Protein AF-D0P2Y9-F1 (afdb_monomer)

Mean predicted aligned error: 11.76 Å

Sequence (228 aa):
MAASDPPAASEPTSEEVWQLKRDSYASLRAFESHRSAQIDKFQTRDRAYWRQFQEEIRHGGDENTRLLKFLTLRLQADLAYAEALRHTRAALDAPSQGADANAATGSDQLNVQSSVSKALHAVGEVQTQLAEKLVQLTTVVKREVTTKPLEEMAATYKERVASMLVEGDKLDDMLFQSQKNVLSAFEKYEELFKQMESEKESADTRRQDLWLAEMNYCINVQKLQQSV

pLDDT: mean 84.94, std 15.94, range [36.56, 97.94]

Organism: Phytophthora infestans (strain T30-4) (NCBI:txid403677)

Foldseek 3Di:
DDDDDDDDPDDDDPVRVVVVVVVVLVVVVVVVVVVVVVCVVVLVVVVVVLVVVLVVLVVVLVVLVVVLVVLVVVLVVLLVVLVVLVVVLVVVPPPPPDPDPDDPDDDPDPVPCPPVNVVVVVVNVVSNVSSVVSVVVSVCCCVVPRPPPSVVVSVVSVVVSVVCSVVVVVLSVQLVVLVVQLVVLSVQLVVLSVVCVVDPDDDVVSVVSNVVSVVSNVVSVVSNVVSD

Radius of gyration: 43.12 Å; Cα contacts (8 Å, |Δi|>4): 88; chains: 1; bounding box: 83×51×130 Å

Solvent-accessible surface area (backbone atoms only — not comparable to full-atom values): 12708 Å² total; per-residue (Å²): 137,82,83,79,77,78,80,78,80,76,81,77,50,76,64,57,54,49,48,53,50,50,56,51,47,54,53,49,50,55,48,49,59,52,49,51,68,46,45,59,56,50,52,54,49,52,53,50,50,50,54,51,50,56,51,55,58,48,50,53,51,52,50,46,51,49,51,52,53,50,51,53,54,51,44,50,49,45,46,53,49,24,48,50,43,50,51,54,44,54,62,72,69,48,76,75,94,77,72,73,97,78,79,84,86,89,73,86,77,77,79,58,75,46,73,64,55,53,50,53,50,51,52,44,52,53,41,51,52,49,24,52,50,40,49,51,49,43,53,47,44,42,51,72,46,42,60,51,55,43,48,49,48,45,51,53,47,51,53,51,50,53,54,50,50,54,53,49,53,51,50,53,52,50,52,52,51,34,55,51,47,28,52,54,29,43,52,54,28,52,50,48,49,52,52,55,69,72,45,92,72,86,56,72,66,57,57,51,50,40,52,52,29,47,52,49,23,53,51,31,47,52,50,39,64,73,72,107

InterPro domains:
  IPR027267 AH/BAR domain superfamily [G3DSA:1.20.1270.60] (48-228)
  IPR027267 AH/BAR domain superfamily [SSF103657] (55-225)

Nearest PDB structures (foldseek):
  8j07-assembly1_8A  TM=3.884E-01  e=9.073E+00  Homo sapiens
  5xg2-assembly1_A  TM=2.022E-01  e=6.958E+00  Pyrococcus yayanosii CH1

Secondary structure (DSSP, 8-state):
-PPPPPPPPPPPPHHHHHHHHHHHHHHHHHHHHHHHHHHHHHHHHHHHHHHHHHHHHHHHHHHHHHHHHHHHHHHHHHHHHHHHHHHHHHHHHS--TTS-S---S--S---S--HHHHHHHHHHHHHHHHHHHHHHHHHHHIIIIIIIIIIHHHHHHHHHHHHHHHHHHHHHHHHHHHHHHHHHHHHHHHHHHHHHHHSSS--HHHHHHHHHHHHHHHHHHHHHHH--

Structure (mmCIF, N/CA/C/O backbone):
data_AF-D0P2Y9-F1
#
_entry.id   AF-D0P2Y9-F1
#
loop_
_atom_site.group_PDB
_atom_site.id
_atom_site.type_symbol
_atom_site.label_atom_id
_atom_site.label_alt_id
_atom_site.label_comp_id
_atom_site.label_asym_id
_atom_site.label_entity_id
_atom_site.label_seq_id
_atom_site.pdbx_PDB_ins_code
_atom_site.Cartn_x
_atom_site.Cartn_y
_atom_site.Cartn_z
_atom_site.occupancy
_atom_site.B_iso_or_equiv
_atom_site.auth_seq_id
_atom_site.auth_comp_id
_atom_site.auth_asym_id
_atom_site.auth_atom_id
_atom_site.pdbx_PDB_model_num
ATOM 1 N N . MET A 1 1 ? -29.903 38.398 62.691 1.00 41.44 1 MET A N 1
ATOM 2 C CA . MET A 1 1 ? -30.304 37.599 61.516 1.00 41.44 1 MET A CA 1
ATOM 3 C C . MET A 1 1 ? -29.353 36.420 61.444 1.00 41.44 1 MET A C 1
ATOM 5 O O . MET A 1 1 ? -28.195 36.630 61.117 1.00 41.44 1 MET A O 1
ATOM 9 N N . ALA A 1 2 ? -29.789 35.234 61.870 1.00 40.97 2 ALA A N 1
ATOM 10 C CA . ALA A 1 2 ? -29.015 34.007 61.699 1.00 40.97 2 ALA A CA 1
ATOM 11 C C . ALA A 1 2 ? -29.437 33.385 60.365 1.00 40.97 2 ALA A C 1
ATOM 13 O O . ALA A 1 2 ? -30.632 33.213 60.128 1.00 40.97 2 ALA A O 1
ATOM 14 N N . ALA A 1 3 ? -28.470 33.150 59.481 1.00 49.00 3 ALA A N 1
ATOM 15 C CA . ALA A 1 3 ? -28.690 32.458 58.222 1.00 49.00 3 ALA A CA 1
ATOM 16 C C . ALA A 1 3 ? -29.036 30.995 58.529 1.00 49.00 3 ALA A C 1
ATOM 18 O O . ALA A 1 3 ? -28.287 30.324 59.234 1.00 49.00 3 ALA A O 1
ATOM 19 N N . SER A 1 4 ? -30.191 30.533 58.052 1.00 48.78 4 SER A N 1
ATOM 20 C CA . SER A 1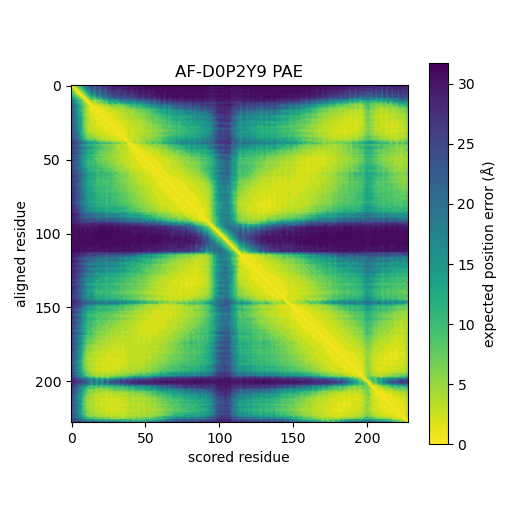 4 ? -30.548 29.118 58.078 1.00 48.78 4 SER A CA 1
ATOM 21 C C . SER A 1 4 ? -29.606 28.355 57.155 1.00 48.78 4 SER A C 1
ATOM 23 O O . SER A 1 4 ? -29.564 28.640 55.957 1.00 48.78 4 SER A O 1
ATOM 25 N N . ASP A 1 5 ? -28.872 27.397 57.715 1.00 54.22 5 ASP A N 1
ATOM 26 C CA . ASP A 1 5 ? -28.142 26.407 56.932 1.00 54.22 5 ASP A CA 1
ATOM 27 C C . ASP A 1 5 ? -29.115 25.641 56.018 1.00 54.22 5 ASP A C 1
ATOM 29 O O . ASP A 1 5 ? -30.237 25.321 56.438 1.00 54.22 5 ASP A O 1
ATOM 33 N N . PRO A 1 6 ? -28.727 25.353 54.763 1.00 54.88 6 PRO A N 1
ATOM 34 C CA . PRO A 1 6 ? -29.544 24.544 53.873 1.00 54.88 6 PRO A CA 1
ATOM 35 C C . PRO A 1 6 ? -29.678 23.123 54.446 1.00 54.88 6 PRO A C 1
ATOM 37 O O . PRO A 1 6 ? -28.715 22.598 55.012 1.00 54.88 6 PRO A O 1
ATOM 40 N N . PRO A 1 7 ? -30.850 22.476 54.313 1.00 56.62 7 PRO A N 1
ATOM 41 C CA . PRO A 1 7 ? -31.041 21.127 54.824 1.00 56.62 7 PRO A CA 1
ATOM 42 C C . PRO A 1 7 ? -30.062 20.178 54.128 1.00 56.62 7 PRO A C 1
ATOM 44 O O . PRO A 1 7 ? -29.985 20.144 52.899 1.00 56.62 7 PRO A O 1
ATOM 47 N N . ALA A 1 8 ? -29.308 19.418 54.927 1.00 59.06 8 ALA A N 1
ATOM 48 C CA . ALA A 1 8 ? -28.465 18.338 54.437 1.00 59.06 8 ALA A CA 1
ATOM 49 C C . ALA A 1 8 ? -29.336 17.374 53.619 1.00 59.06 8 ALA A C 1
ATOM 51 O O . ALA A 1 8 ? -30.344 16.870 54.121 1.00 59.06 8 ALA A O 1
ATOM 52 N N . ALA A 1 9 ? -28.979 17.166 52.351 1.00 61.75 9 ALA A N 1
ATOM 53 C CA . ALA A 1 9 ? -29.670 16.220 51.488 1.00 61.75 9 ALA A CA 1
ATOM 54 C C . ALA A 1 9 ? -29.677 14.840 52.164 1.00 61.75 9 ALA A C 1
ATOM 56 O O . ALA A 1 9 ? -28.629 14.346 52.577 1.00 61.75 9 ALA A O 1
ATOM 57 N N . SER A 1 10 ? -30.863 14.255 52.329 1.00 72.44 10 SER A N 1
ATOM 58 C CA . SER A 1 10 ? -31.029 12.933 52.931 1.00 72.44 10 SER A CA 1
ATOM 59 C C . SER A 1 10 ? -30.317 11.877 52.083 1.00 72.44 10 SER A C 1
ATOM 61 O O . SER A 1 10 ? -30.397 11.923 50.855 1.00 72.44 10 SER A O 1
ATOM 63 N N . GLU A 1 11 ? -29.611 10.942 52.725 1.00 74.75 11 GLU A N 1
ATOM 64 C CA . GLU A 1 11 ? -28.982 9.823 52.019 1.00 74.75 11 GLU A CA 1
ATOM 65 C C . GLU A 1 11 ? -30.061 8.981 51.314 1.00 74.75 11 GLU A C 1
ATOM 67 O O . GLU A 1 11 ? -31.078 8.658 51.937 1.00 74.75 11 GLU A O 1
ATOM 72 N N . PRO A 1 12 ? -29.875 8.642 50.027 1.00 76.81 12 PRO A N 1
ATOM 73 C CA . PRO A 1 12 ? -30.851 7.865 49.279 1.00 76.81 12 PRO A CA 1
ATOM 74 C C . PRO A 1 12 ? -30.978 6.460 49.870 1.00 76.81 12 PRO A C 1
ATOM 76 O O . PRO A 1 12 ? -29.993 5.819 50.247 1.00 76.81 12 PRO A O 1
ATOM 79 N N . THR A 1 13 ? -32.206 5.960 49.924 1.00 84.62 13 THR A N 1
ATOM 80 C CA . THR A 1 13 ? -32.492 4.605 50.399 1.00 84.62 13 THR A CA 1
ATOM 81 C C . THR A 1 13 ? -31.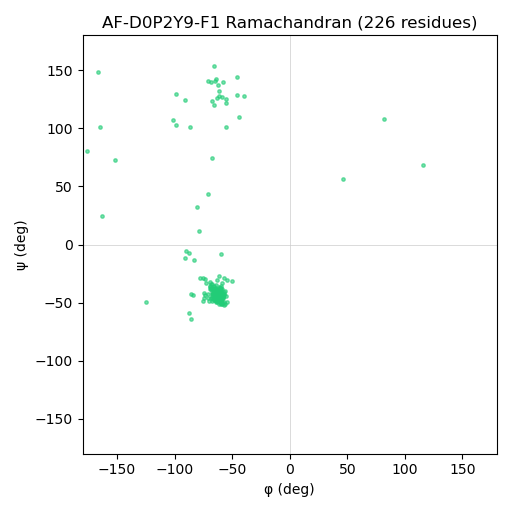900 3.556 49.448 1.00 84.62 13 THR A C 1
ATOM 83 O O . THR A 1 13 ? -31.744 3.782 48.246 1.00 84.62 13 THR A O 1
ATOM 86 N N . SER A 1 14 ? -31.596 2.355 49.960 1.00 80.62 14 SER A N 1
ATOM 87 C CA . SER A 1 14 ? -31.074 1.252 49.132 1.00 80.62 14 SER A CA 1
ATOM 88 C C . SER A 1 14 ? -32.002 0.894 47.962 1.00 80.62 14 SER A C 1
ATOM 90 O O . SER A 1 14 ? -31.529 0.406 46.936 1.00 80.62 14 SER A O 1
ATOM 92 N N . GLU A 1 15 ? -33.309 1.107 48.116 1.00 82.69 15 GLU A N 1
ATOM 93 C CA . GLU A 1 15 ? -34.312 0.844 47.084 1.00 82.69 15 GLU A CA 1
ATOM 94 C C . GLU A 1 15 ? -34.275 1.904 45.973 1.00 82.69 15 GLU A C 1
ATOM 96 O O . GLU A 1 15 ? -34.281 1.547 44.794 1.00 82.69 15 GLU A O 1
ATOM 101 N N . GLU A 1 16 ? -34.122 3.185 46.326 1.00 86.75 16 GLU A N 1
ATOM 102 C CA . GLU A 1 16 ? -33.931 4.286 45.369 1.00 86.75 16 GLU A CA 1
ATOM 103 C C . GLU A 1 16 ? -32.631 4.125 44.569 1.00 86.75 16 GLU A C 1
ATOM 105 O O . GLU A 1 16 ? -32.635 4.266 43.344 1.00 86.75 16 GLU A O 1
ATOM 110 N N . VAL A 1 17 ? -31.525 3.753 45.227 1.00 84.75 17 VAL A N 1
ATOM 111 C CA . VAL A 1 17 ? -30.246 3.467 44.549 1.00 84.75 17 VAL A CA 1
ATOM 112 C C . VAL A 1 17 ? -30.390 2.289 43.584 1.00 84.75 17 VAL A C 1
ATOM 114 O O . VAL A 1 17 ? -29.874 2.328 42.464 1.00 84.75 17 VAL A O 1
ATOM 117 N N . TRP A 1 18 ? -31.116 1.241 43.984 1.00 84.94 18 TRP A N 1
ATOM 118 C CA . TRP A 1 18 ? -31.352 0.083 43.124 1.00 84.94 18 TRP A CA 1
ATOM 119 C C . TRP A 1 18 ? -32.274 0.402 41.940 1.00 84.94 18 TRP A C 1
ATOM 121 O O . TRP A 1 18 ? -32.054 -0.103 40.839 1.00 84.94 18 TRP A O 1
ATOM 131 N N . GLN A 1 19 ? -33.277 1.263 42.133 1.00 87.81 19 GLN A N 1
ATOM 132 C CA . GLN A 1 19 ? -34.137 1.750 41.053 1.00 87.81 19 GLN A CA 1
ATOM 133 C C . GLN A 1 19 ? -33.339 2.573 40.033 1.00 87.81 19 GLN A C 1
ATOM 135 O O . GLN A 1 19 ? -33.386 2.269 38.843 1.00 87.81 19 GLN A O 1
ATOM 140 N N . LEU A 1 20 ? -32.520 3.526 40.493 1.00 89.38 20 LEU A N 1
ATOM 141 C CA . LEU A 1 20 ? -31.611 4.292 39.630 1.00 89.38 20 LEU A CA 1
ATOM 142 C C . LEU A 1 20 ? -30.675 3.376 38.836 1.00 89.38 20 LEU A C 1
ATOM 144 O O . LEU A 1 20 ? -30.421 3.604 37.651 1.00 89.38 20 LEU A O 1
ATOM 148 N N . LYS A 1 21 ? -30.173 2.315 39.476 1.00 88.69 21 LYS A N 1
ATOM 149 C CA . LYS A 1 21 ? -29.287 1.356 38.818 1.00 88.69 21 LYS A CA 1
ATOM 150 C C . LYS A 1 21 ? -30.013 0.536 37.745 1.00 88.69 21 LYS A C 1
ATOM 152 O O . LYS A 1 21 ? -29.437 0.313 36.682 1.00 88.69 21 LYS A O 1
ATOM 157 N N . ARG A 1 22 ? -31.278 0.162 37.972 1.00 90.06 22 ARG A N 1
ATOM 158 C CA . ARG A 1 22 ? -32.148 -0.472 36.963 1.00 90.06 22 ARG A CA 1
ATOM 159 C C . ARG A 1 22 ? -32.429 0.448 35.776 1.00 90.06 22 ARG A C 1
ATOM 161 O O . ARG A 1 22 ? -32.286 0.009 34.635 1.00 90.06 22 ARG A O 1
ATOM 168 N N . ASP A 1 23 ? -32.731 1.718 36.025 1.00 93.31 23 ASP A N 1
ATOM 169 C CA . ASP A 1 23 ? -33.008 2.696 34.964 1.00 93.31 23 ASP A CA 1
ATOM 170 C C . ASP A 1 23 ? -31.752 2.993 34.120 1.00 93.31 23 ASP A C 1
ATOM 172 O O . ASP A 1 23 ? -31.797 3.011 32.882 1.00 93.31 23 ASP A O 1
ATOM 176 N N . SER A 1 24 ? -30.600 3.152 34.785 1.00 91.31 24 SER A N 1
ATOM 177 C CA . SER A 1 24 ? -29.291 3.308 34.137 1.00 91.31 24 SER A CA 1
ATOM 178 C C . SER A 1 24 ? -28.940 2.088 33.283 1.00 91.31 24 SER A C 1
ATOM 180 O O . SER A 1 24 ? -28.583 2.217 32.112 1.00 91.31 24 SER A O 1
ATOM 182 N N . TYR A 1 25 ? -29.122 0.883 33.827 1.00 93.00 25 TYR A N 1
ATOM 183 C CA . TYR A 1 25 ? -28.875 -0.359 33.104 1.00 93.00 25 TYR A CA 1
ATOM 184 C C . TYR A 1 25 ? -29.807 -0.545 31.899 1.00 93.00 25 TYR A C 1
ATOM 186 O O . TYR A 1 25 ? -29.343 -0.944 30.830 1.00 93.00 25 TYR A O 1
ATOM 194 N N . ALA A 1 26 ? -31.096 -0.215 32.019 1.00 94.38 26 ALA A N 1
ATOM 195 C CA . ALA A 1 26 ? -32.030 -0.269 30.896 1.00 94.38 26 ALA A CA 1
ATOM 196 C C . ALA A 1 26 ? -31.594 0.663 29.753 1.00 94.38 26 ALA A C 1
ATOM 198 O O . ALA A 1 26 ? -31.589 0.256 28.587 1.00 94.38 26 ALA A O 1
ATOM 199 N N . SER A 1 27 ? -31.159 1.877 30.101 1.00 94.81 27 SER A N 1
ATOM 200 C CA . SER A 1 27 ? -30.607 2.847 29.150 1.00 94.81 27 SER A CA 1
ATOM 201 C C . SER A 1 27 ? -29.323 2.329 28.497 1.00 94.81 27 SER A C 1
ATOM 203 O O . SER A 1 27 ? -29.177 2.388 27.274 1.00 94.81 27 SER A O 1
ATOM 205 N N . LEU A 1 28 ? -28.418 1.750 29.292 1.00 94.38 28 LEU A N 1
ATOM 206 C CA . LEU A 1 28 ? -27.161 1.182 28.809 1.00 94.38 28 LEU A CA 1
ATOM 207 C C . LEU A 1 28 ? -27.386 -0.006 27.867 1.00 94.38 28 LEU A C 1
ATOM 209 O O . LEU A 1 28 ? -26.730 -0.102 26.836 1.00 94.38 28 LEU A O 1
ATOM 213 N N . ARG A 1 29 ? -28.348 -0.883 28.171 1.00 95.31 29 ARG A N 1
ATOM 214 C CA . ARG A 1 29 ? -28.707 -2.015 27.307 1.00 95.31 29 ARG A CA 1
ATOM 215 C C . ARG A 1 29 ? -29.250 -1.553 25.959 1.00 95.31 29 ARG A C 1
ATOM 217 O O . ARG A 1 29 ? -28.865 -2.099 24.927 1.00 95.31 29 ARG A O 1
ATOM 224 N N . ALA A 1 30 ? -30.124 -0.546 25.955 1.00 95.06 30 ALA A N 1
ATOM 225 C CA . ALA A 1 30 ? -30.634 0.032 24.714 1.00 95.06 30 ALA A CA 1
ATOM 226 C C . ALA A 1 30 ? -29.500 0.647 23.877 1.00 95.06 30 ALA A C 1
ATOM 228 O O . ALA A 1 30 ? -29.438 0.431 22.664 1.00 95.06 30 ALA A O 1
ATOM 229 N N . PHE A 1 31 ? -28.573 1.353 24.531 1.00 93.69 31 PHE A N 1
ATOM 230 C CA . PHE A 1 31 ? -27.384 1.904 23.888 1.00 93.69 31 PHE A CA 1
ATOM 231 C C . PHE A 1 31 ? -26.491 0.810 23.286 1.00 93.69 31 PHE A C 1
ATOM 233 O O . PHE A 1 31 ? -26.174 0.874 22.101 1.00 93.69 31 PHE A O 1
ATOM 240 N N . GLU A 1 32 ? -26.128 -0.217 24.055 1.00 94.00 32 GLU A N 1
ATOM 241 C CA . GLU A 1 32 ? -25.243 -1.292 23.591 1.00 94.00 32 GLU A CA 1
ATOM 242 C C . GLU A 1 32 ? -25.873 -2.134 22.480 1.00 94.00 32 GLU A C 1
ATOM 244 O O . GLU A 1 32 ? -25.195 -2.473 21.511 1.00 94.00 32 GLU A O 1
ATOM 249 N N . SER A 1 33 ? -27.184 -2.387 22.542 1.00 92.12 33 SER A N 1
ATOM 250 C CA . SER A 1 33 ? -27.915 -3.039 21.449 1.00 92.12 33 SER A CA 1
ATOM 251 C C . SER A 1 33 ? -27.877 -2.223 20.155 1.00 92.12 33 SER A C 1
ATOM 253 O O . SER A 1 33 ? -27.823 -2.799 19.068 1.00 92.12 33 SER A O 1
ATOM 255 N N . HIS A 1 34 ? -27.927 -0.893 20.249 1.00 91.19 34 HIS A N 1
ATOM 256 C CA . HIS A 1 34 ? -27.806 -0.024 19.083 1.00 91.19 34 HIS A CA 1
ATOM 257 C C . HIS A 1 34 ? -26.362 0.035 18.569 1.00 91.19 34 HIS A C 1
ATOM 259 O O . HIS A 1 34 ? -26.128 -0.052 17.361 1.00 91.19 34 HIS A O 1
ATOM 265 N N . ARG A 1 35 ? -25.395 0.154 19.486 1.00 90.12 35 ARG A N 1
ATOM 266 C CA . ARG A 1 35 ? -23.963 0.243 19.188 1.00 90.12 35 ARG A CA 1
ATOM 267 C C . ARG A 1 35 ? -23.464 -1.021 18.489 1.00 90.12 35 ARG A C 1
ATOM 269 O O . ARG A 1 35 ? -22.833 -0.907 17.443 1.00 90.12 35 ARG A O 1
ATOM 276 N N . SER A 1 36 ? -23.781 -2.207 19.011 1.00 89.62 36 SER A N 1
ATOM 277 C CA . SER A 1 36 ? -23.371 -3.494 18.427 1.00 89.62 36 SER A CA 1
ATOM 278 C C . SER A 1 36 ? -23.910 -3.683 17.006 1.00 89.62 36 SER A C 1
ATOM 280 O O . SER A 1 36 ? -23.148 -3.972 16.085 1.00 89.62 36 SER A O 1
ATOM 282 N N . ALA A 1 37 ? -25.196 -3.384 16.790 1.00 88.44 37 ALA A N 1
ATOM 283 C CA . ALA A 1 37 ? -25.840 -3.496 15.481 1.00 88.44 37 ALA A CA 1
ATOM 284 C C . ALA A 1 37 ? -25.219 -2.586 14.402 1.00 88.44 37 ALA A C 1
ATOM 286 O O . ALA A 1 37 ? -25.317 -2.881 13.205 1.00 88.44 37 ALA A O 1
ATOM 287 N N . GLN A 1 38 ? -24.616 -1.462 14.803 1.00 84.94 38 GLN A N 1
ATOM 288 C CA . GLN A 1 38 ? -23.881 -0.576 13.899 1.00 84.94 38 GLN A CA 1
ATOM 289 C C . GLN A 1 38 ? -22.427 -1.004 13.719 1.00 84.94 38 GLN A C 1
ATOM 291 O O . GLN A 1 38 ? -21.929 -0.991 12.592 1.00 84.94 38 GLN A O 1
ATOM 296 N N . ILE A 1 39 ? -21.765 -1.396 14.807 1.00 83.44 39 ILE A N 1
ATOM 297 C CA . ILE A 1 39 ? -20.369 -1.833 14.816 1.00 83.44 39 ILE A CA 1
ATOM 298 C C . ILE A 1 39 ? -20.135 -2.951 13.817 1.00 83.44 39 ILE A C 1
ATOM 300 O O . ILE A 1 39 ? -19.255 -2.812 12.973 1.00 83.44 39 ILE A O 1
ATOM 304 N N . ASP A 1 40 ? -20.962 -3.994 13.835 1.00 77.00 40 ASP A N 1
ATOM 305 C CA . ASP A 1 40 ? -20.754 -5.146 12.958 1.00 77.00 40 ASP A CA 1
ATOM 306 C C . ASP A 1 40 ? -20.787 -4.738 11.479 1.00 77.00 40 ASP A C 1
ATOM 308 O O . ASP A 1 40 ? -19.990 -5.213 10.666 1.00 77.00 40 ASP A O 1
ATOM 312 N N . LYS A 1 41 ? -21.670 -3.796 11.125 1.00 85.25 41 LYS A N 1
ATOM 313 C CA . LYS A 1 41 ? -21.799 -3.284 9.755 1.00 85.25 41 LYS A CA 1
ATOM 314 C C . LYS A 1 41 ? -20.601 -2.431 9.355 1.00 85.25 41 LYS A C 1
ATOM 316 O O . LYS A 1 41 ? -20.057 -2.631 8.267 1.00 85.25 41 LYS A O 1
ATOM 321 N N . PHE A 1 42 ? -20.201 -1.485 10.204 1.00 84.62 42 PHE A N 1
ATOM 322 C CA . PHE A 1 42 ? -19.089 -0.586 9.902 1.00 84.62 42 PHE A CA 1
ATOM 323 C C . PHE A 1 42 ? -17.748 -1.318 9.932 1.00 84.62 42 PHE A C 1
ATOM 325 O O . PHE A 1 42 ? -17.024 -1.231 8.952 1.00 84.62 42 PHE A O 1
ATOM 332 N N . GLN A 1 43 ? -17.473 -2.151 10.938 1.00 84.31 43 GLN A N 1
ATOM 333 C CA . GLN A 1 43 ? -16.255 -2.965 10.992 1.00 84.31 43 GLN A CA 1
ATOM 334 C C . GLN A 1 43 ? -16.122 -3.910 9.802 1.00 84.31 43 GLN A C 1
ATOM 336 O O . GLN A 1 43 ? -15.041 -4.027 9.229 1.00 84.31 43 GLN A O 1
ATOM 341 N N . THR A 1 44 ? -17.205 -4.587 9.404 1.00 86.44 44 THR A N 1
ATOM 342 C CA . THR A 1 44 ? -17.165 -5.478 8.234 1.00 86.44 44 THR A CA 1
ATOM 343 C C . THR A 1 44 ? -16.796 -4.699 6.976 1.00 86.44 44 THR A C 1
ATOM 345 O O . THR A 1 44 ? -15.977 -5.155 6.175 1.00 86.44 44 THR A O 1
ATOM 348 N N . ARG A 1 45 ? -17.385 -3.511 6.815 1.00 89.31 45 ARG A N 1
ATOM 349 C CA . ARG A 1 45 ? -17.129 -2.639 5.674 1.00 89.31 45 ARG A CA 1
ATOM 350 C C . ARG A 1 45 ? -15.710 -2.069 5.702 1.00 89.31 45 ARG A C 1
ATOM 352 O O . ARG A 1 45 ? -15.028 -2.128 4.687 1.00 89.31 45 ARG A O 1
ATOM 359 N N . ASP A 1 46 ? -15.251 -1.580 6.846 1.00 88.94 46 ASP A N 1
ATOM 360 C CA . ASP A 1 46 ? -13.925 -0.982 7.013 1.00 88.94 46 ASP A CA 1
ATOM 361 C C . ASP A 1 46 ? -12.825 -2.027 6.787 1.00 88.94 46 ASP A C 1
ATOM 363 O O . ASP A 1 46 ? -11.870 -1.769 6.059 1.00 88.94 46 ASP A O 1
ATOM 367 N N . ARG A 1 47 ? -13.023 -3.262 7.263 1.00 89.81 47 ARG A N 1
ATOM 368 C CA . ARG A 1 47 ? -12.145 -4.401 6.949 1.00 89.81 47 ARG A CA 1
ATOM 369 C C . ARG A 1 47 ? -12.140 -4.767 5.474 1.00 89.81 47 ARG A C 1
ATOM 371 O O . ARG A 1 47 ? -11.101 -5.146 4.937 1.00 89.81 47 ARG A O 1
ATOM 378 N N . ALA A 1 48 ? -13.291 -4.702 4.807 1.00 92.62 48 ALA A N 1
ATOM 379 C CA . ALA A 1 48 ? -13.358 -4.932 3.368 1.00 92.62 48 ALA A CA 1
ATOM 380 C C . ALA A 1 48 ? -12.589 -3.846 2.599 1.00 92.62 48 ALA A C 1
ATOM 382 O O . ALA A 1 48 ? -11.799 -4.183 1.717 1.00 92.62 48 ALA A O 1
ATOM 383 N N . TYR A 1 49 ? -12.750 -2.576 2.985 1.00 93.56 49 TYR A N 1
ATOM 384 C CA . TYR A 1 49 ? -11.977 -1.471 2.421 1.00 93.56 49 TYR A CA 1
ATOM 385 C C . TYR A 1 49 ? -10.483 -1.625 2.672 1.00 93.56 49 TYR A C 1
ATOM 387 O O . TYR A 1 49 ? -9.703 -1.447 1.740 1.00 93.56 49 TYR A O 1
ATOM 395 N N . TRP A 1 50 ? -10.083 -2.002 3.889 1.00 94.00 50 TRP A N 1
ATOM 396 C CA . TRP A 1 50 ? -8.682 -2.248 4.206 1.00 94.00 50 TRP A CA 1
ATOM 397 C C . TRP A 1 50 ? -8.101 -3.311 3.276 1.00 94.00 50 TRP A C 1
ATOM 399 O O . TRP A 1 50 ? -7.131 -3.032 2.582 1.00 94.00 50 TRP A O 1
ATOM 409 N N . ARG A 1 51 ? -8.744 -4.478 3.138 1.00 93.81 51 ARG A N 1
ATOM 410 C CA . ARG A 1 51 ? -8.279 -5.536 2.218 1.00 93.81 51 ARG A CA 1
ATOM 411 C C . ARG A 1 51 ? -8.164 -5.063 0.770 1.00 93.81 51 ARG A C 1
ATOM 413 O O . ARG A 1 51 ? -7.165 -5.364 0.123 1.00 93.81 51 ARG A O 1
ATOM 420 N N . GLN A 1 52 ? -9.153 -4.317 0.276 1.00 95.94 52 GLN A N 1
ATOM 421 C CA . GLN A 1 52 ? -9.111 -3.758 -1.077 1.00 95.94 52 GLN A CA 1
ATOM 422 C C . GLN A 1 52 ? -7.921 -2.804 -1.244 1.00 95.94 52 GLN A C 1
ATOM 424 O O . GLN A 1 52 ? -7.179 -2.903 -2.218 1.00 95.94 52 GLN A O 1
ATOM 429 N N . PHE A 1 53 ? -7.697 -1.926 -0.269 1.00 95.06 53 PHE A N 1
ATOM 430 C CA . PHE A 1 53 ? -6.552 -1.024 -0.255 1.00 95.06 53 PHE A CA 1
ATOM 431 C C . PHE A 1 53 ? -5.218 -1.786 -0.222 1.00 95.06 53 PHE A C 1
ATOM 433 O O . PHE A 1 53 ? -4.285 -1.432 -0.945 1.00 95.06 53 PHE A O 1
ATOM 440 N N . GLN A 1 54 ? -5.124 -2.868 0.561 1.00 95.38 54 GLN A N 1
ATOM 441 C CA . GLN A 1 54 ? -3.934 -3.720 0.590 1.00 95.38 54 GLN A CA 1
ATOM 442 C C . GLN A 1 54 ? -3.649 -4.365 -0.773 1.00 95.38 54 GLN A C 1
ATOM 444 O O . GLN A 1 54 ? -2.488 -4.495 -1.162 1.00 95.38 54 GLN A O 1
ATOM 449 N N . GLU A 1 55 ? -4.686 -4.803 -1.486 1.00 95.31 55 GLU A N 1
ATOM 450 C CA . GLU A 1 55 ? -4.555 -5.383 -2.823 1.00 95.31 55 GLU A CA 1
ATOM 451 C C . GLU A 1 55 ? -4.105 -4.332 -3.841 1.00 95.31 55 GLU A C 1
ATOM 453 O O . GLU A 1 55 ? -3.119 -4.545 -4.548 1.00 95.31 55 GLU A O 1
ATOM 458 N N . GLU A 1 56 ? -4.750 -3.165 -3.852 1.00 96.38 56 GLU A N 1
ATOM 459 C CA . GLU A 1 56 ? -4.429 -2.068 -4.767 1.00 96.38 56 GLU A CA 1
ATOM 460 C C . GLU A 1 56 ? -2.993 -1.563 -4.574 1.00 96.38 56 GLU A C 1
ATOM 462 O O . GLU A 1 56 ? -2.250 -1.374 -5.543 1.00 96.38 56 GLU A O 1
ATOM 467 N N . ILE A 1 57 ? -2.549 -1.411 -3.324 1.00 95.31 57 ILE A N 1
ATOM 468 C CA . ILE A 1 57 ? -1.197 -0.921 -3.059 1.00 95.31 57 ILE A CA 1
ATOM 469 C C . ILE A 1 57 ? -0.116 -1.979 -3.313 1.00 95.31 57 ILE A C 1
ATOM 471 O O . ILE A 1 57 ? 1.003 -1.649 -3.708 1.00 95.31 57 ILE A O 1
ATOM 475 N N . ARG A 1 58 ? -0.426 -3.272 -3.153 1.00 94.12 58 ARG A N 1
ATOM 476 C CA . ARG A 1 58 ? 0.482 -4.342 -3.598 1.00 94.12 58 ARG A CA 1
ATOM 477 C C . ARG A 1 58 ? 0.580 -4.364 -5.120 1.00 94.12 58 ARG A C 1
ATOM 479 O O . ARG A 1 58 ? 1.691 -4.425 -5.647 1.00 94.12 58 ARG A O 1
ATOM 486 N N . HIS A 1 59 ? -0.549 -4.205 -5.809 1.00 95.12 59 HIS A N 1
ATOM 487 C CA . HIS A 1 59 ? -0.593 -4.139 -7.265 1.00 95.12 59 HIS A CA 1
ATOM 488 C C . HIS A 1 59 ? 0.252 -2.981 -7.823 1.00 95.12 59 HIS A C 1
ATOM 490 O O . HIS A 1 59 ? 0.986 -3.167 -8.793 1.00 95.12 59 HIS A O 1
ATOM 496 N N . GLY A 1 60 ? 0.261 -1.815 -7.168 1.00 94.25 60 GLY A N 1
ATOM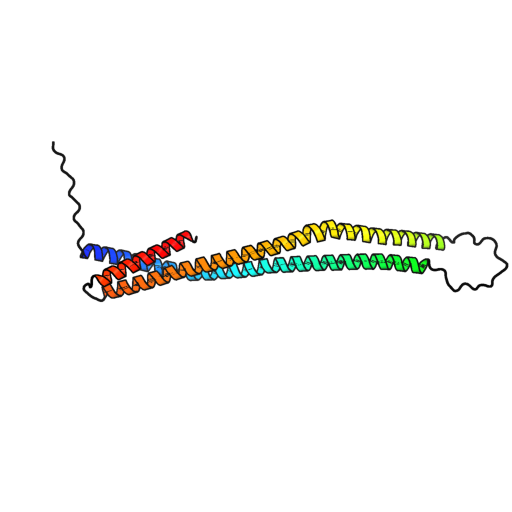 497 C CA . GLY A 1 60 ? 1.164 -0.715 -7.536 1.00 94.25 60 GLY A CA 1
ATOM 498 C C . GLY A 1 60 ? 2.656 -1.092 -7.481 1.00 94.25 60 GLY A C 1
ATOM 499 O O . GLY A 1 60 ? 3.451 -0.647 -8.313 1.00 94.25 60 GLY A O 1
ATOM 500 N N . GLY A 1 61 ? 3.049 -1.968 -6.551 1.00 93.75 61 GLY A N 1
ATOM 501 C CA . GLY A 1 61 ? 4.410 -2.513 -6.474 1.00 93.75 61 GLY A CA 1
ATOM 502 C C . GLY A 1 61 ? 4.745 -3.457 -7.633 1.00 93.75 61 GLY A C 1
ATOM 503 O O . GLY A 1 61 ? 5.857 -3.413 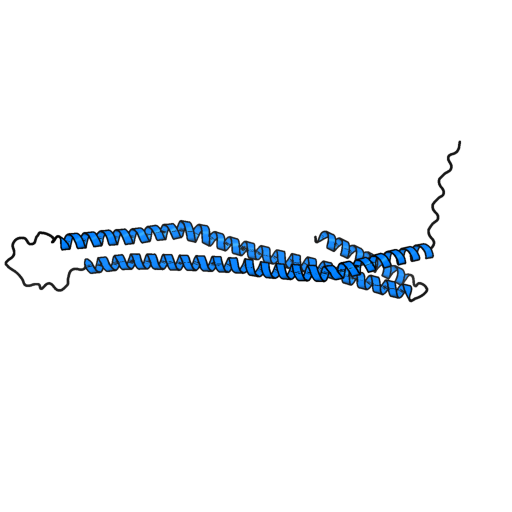-8.178 1.00 93.75 61 GLY A O 1
ATOM 504 N N . ASP A 1 62 ? 3.774 -4.266 -8.050 1.00 94.00 62 ASP A N 1
ATOM 505 C CA . ASP A 1 62 ? 3.905 -5.152 -9.209 1.00 94.00 62 ASP A CA 1
ATOM 506 C C . ASP A 1 62 ? 4.041 -4.347 -10.506 1.00 94.00 62 ASP A C 1
ATOM 508 O O . ASP A 1 62 ? 4.895 -4.653 -11.341 1.00 94.00 62 ASP A O 1
ATOM 512 N N . GLU A 1 63 ? 3.276 -3.263 -10.646 1.00 95.50 63 GLU A N 1
ATOM 513 C CA . GLU A 1 63 ? 3.357 -2.350 -11.789 1.00 95.50 63 GLU A CA 1
ATOM 514 C C . GLU A 1 63 ? 4.717 -1.648 -11.881 1.00 95.50 63 GLU A C 1
ATOM 516 O O . GLU A 1 63 ? 5.316 -1.601 -12.960 1.00 95.50 63 GLU A O 1
ATOM 521 N N . ASN A 1 64 ? 5.277 -1.201 -10.751 1.00 94.12 64 ASN A N 1
ATOM 522 C CA . ASN A 1 64 ? 6.639 -0.656 -10.705 1.00 94.12 64 ASN A CA 1
ATOM 523 C C . ASN A 1 64 ? 7.680 -1.687 -11.171 1.00 94.12 64 ASN A C 1
ATOM 525 O O . ASN A 1 64 ? 8.562 -1.380 -11.980 1.00 94.12 64 ASN A O 1
ATOM 529 N N . THR A 1 65 ? 7.552 -2.933 -10.711 1.00 92.62 65 THR A N 1
ATOM 530 C CA . THR A 1 65 ? 8.436 -4.039 -11.114 1.00 92.62 65 THR A CA 1
ATOM 531 C C . THR A 1 65 ? 8.296 -4.349 -12.607 1.00 92.62 65 THR A C 1
ATOM 533 O O . THR A 1 65 ? 9.292 -4.561 -13.309 1.00 92.62 65 THR A O 1
ATOM 536 N N . ARG A 1 66 ? 7.062 -4.339 -13.121 1.00 95.38 66 ARG A N 1
ATOM 537 C CA . ARG A 1 66 ? 6.753 -4.553 -14.538 1.00 95.38 66 ARG A CA 1
ATOM 538 C C . ARG A 1 66 ? 7.360 -3.461 -15.415 1.00 95.38 66 ARG A C 1
ATOM 540 O O . ARG A 1 66 ? 7.972 -3.784 -16.435 1.00 95.38 66 ARG A O 1
ATOM 547 N N . LEU A 1 67 ? 7.239 -2.198 -15.009 1.00 95.25 67 LEU A N 1
ATOM 548 C CA . LEU A 1 67 ? 7.799 -1.055 -15.729 1.00 95.25 67 LEU A CA 1
ATOM 549 C C . LEU A 1 67 ? 9.333 -1.099 -15.767 1.00 95.25 67 LEU A C 1
ATOM 551 O O . LEU A 1 67 ? 9.920 -0.908 -16.834 1.00 95.25 67 LEU A O 1
ATOM 555 N N . LEU A 1 68 ? 9.978 -1.422 -14.640 1.00 93.94 68 LEU A N 1
ATOM 556 C CA . LEU A 1 68 ? 11.430 -1.624 -14.578 1.00 93.94 68 LEU A CA 1
ATOM 557 C C . LEU A 1 68 ? 11.880 -2.696 -15.569 1.00 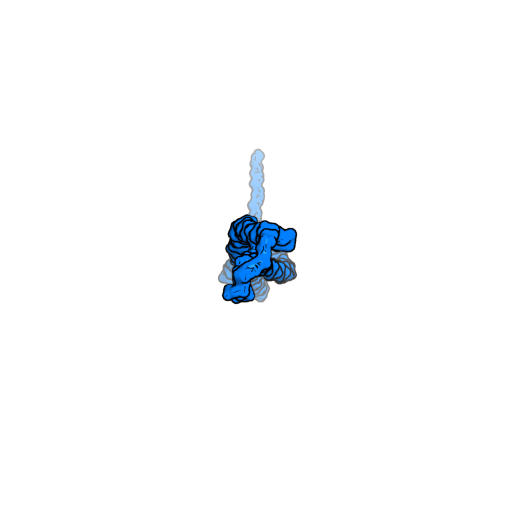93.94 68 LEU A C 1
ATOM 559 O O . LEU A 1 68 ? 12.741 -2.443 -16.411 1.00 93.94 68 LEU A O 1
ATOM 563 N N . LYS A 1 69 ? 11.234 -3.867 -15.534 1.00 94.56 69 LYS A N 1
ATOM 564 C CA . LYS A 1 69 ? 11.536 -4.973 -16.448 1.00 94.56 69 LYS A CA 1
ATOM 565 C C . LYS A 1 69 ? 11.355 -4.572 -17.912 1.00 94.56 69 LYS A C 1
ATOM 567 O O . LYS A 1 69 ? 12.205 -4.901 -18.741 1.00 94.56 69 LYS A O 1
ATOM 572 N N . PHE A 1 70 ? 10.271 -3.865 -18.233 1.00 96.00 70 PHE A N 1
ATOM 573 C CA . PHE A 1 70 ? 10.013 -3.372 -19.584 1.00 96.00 70 PHE A CA 1
ATOM 574 C C . PHE A 1 70 ? 11.144 -2.462 -20.077 1.00 96.00 70 PHE A C 1
ATOM 576 O O . PHE A 1 70 ? 11.691 -2.697 -21.156 1.00 96.00 70 PHE A O 1
ATOM 583 N N . LEU A 1 71 ? 11.539 -1.467 -19.278 1.00 95.50 71 LEU A N 1
ATOM 584 C CA . LEU A 1 71 ? 12.605 -0.539 -19.652 1.00 95.50 71 LEU A CA 1
ATOM 585 C C . LEU A 1 71 ? 13.959 -1.242 -19.765 1.00 95.50 71 LEU A C 1
ATOM 587 O O . LEU A 1 71 ? 14.689 -0.991 -20.720 1.00 95.50 71 LEU A O 1
ATOM 591 N N . THR A 1 72 ? 14.280 -2.173 -18.863 1.00 94.50 72 THR A N 1
ATOM 592 C CA . THR A 1 72 ? 15.507 -2.977 -18.966 1.00 94.50 72 THR A CA 1
ATOM 593 C C . THR A 1 72 ? 15.570 -3.743 -20.287 1.00 94.50 72 THR A C 1
ATOM 595 O O . THR A 1 72 ? 16.576 -3.658 -20.992 1.00 94.50 72 THR A O 1
ATOM 598 N N . LEU A 1 73 ? 14.497 -4.454 -20.651 1.00 96.94 73 LEU A N 1
ATOM 599 C CA . LEU A 1 73 ? 14.434 -5.209 -21.906 1.00 96.94 73 LEU A CA 1
ATOM 600 C C . LEU A 1 73 ? 14.515 -4.289 -23.126 1.00 96.94 73 LEU A C 1
ATOM 602 O O . LEU A 1 73 ? 15.188 -4.616 -24.103 1.00 96.94 73 LEU A O 1
ATOM 606 N N . ARG A 1 74 ? 13.870 -3.119 -23.065 1.00 96.75 74 ARG A N 1
ATOM 607 C CA . ARG A 1 74 ? 13.921 -2.142 -24.152 1.00 96.75 74 ARG A CA 1
ATOM 608 C C . ARG A 1 74 ? 15.341 -1.629 -24.388 1.00 96.75 74 ARG A C 1
ATOM 610 O O . ARG A 1 74 ? 15.799 -1.627 -25.526 1.00 96.75 74 ARG A O 1
ATOM 617 N N . LEU A 1 75 ? 16.046 -1.256 -23.320 1.00 96.31 75 LEU A N 1
ATOM 618 C CA . LEU A 1 75 ? 17.431 -0.788 -23.405 1.00 96.31 75 LEU A CA 1
ATOM 619 C C . LEU A 1 75 ? 18.373 -1.886 -23.917 1.00 96.31 75 LEU A C 1
ATOM 621 O O . LEU A 1 75 ? 19.261 -1.606 -24.717 1.00 96.31 75 LEU A O 1
ATOM 625 N N . GLN A 1 76 ? 18.164 -3.143 -23.512 1.00 96.69 76 GLN A N 1
ATOM 626 C CA . GLN A 1 76 ? 18.918 -4.281 -24.053 1.00 96.69 76 GLN A CA 1
ATOM 627 C C . GLN A 1 76 ? 18.691 -4.460 -25.559 1.00 96.69 76 GLN A C 1
ATOM 629 O O . GLN A 1 76 ? 19.650 -4.688 -26.293 1.00 96.69 76 GLN A O 1
ATOM 634 N N . ALA A 1 77 ? 17.448 -4.316 -26.028 1.00 97.94 77 ALA A N 1
ATOM 635 C CA . ALA A 1 77 ? 17.128 -4.401 -27.450 1.00 97.94 77 ALA A CA 1
ATOM 636 C C . ALA A 1 77 ? 17.784 -3.270 -28.262 1.00 97.94 77 ALA A C 1
ATOM 638 O O . ALA A 1 77 ? 18.359 -3.535 -29.317 1.00 97.94 77 ALA A O 1
ATOM 639 N N . ASP A 1 78 ? 17.756 -2.030 -27.760 1.00 97.75 78 ASP A N 1
ATOM 640 C CA . ASP A 1 78 ? 18.385 -0.887 -28.435 1.00 97.75 78 ASP A CA 1
ATOM 641 C C . ASP A 1 78 ? 19.927 -1.035 -28.489 1.00 97.75 78 ASP A C 1
ATOM 643 O O . ASP A 1 78 ? 20.543 -0.705 -29.507 1.00 97.75 78 ASP A O 1
ATOM 647 N N . LEU A 1 79 ? 20.557 -1.607 -27.451 1.00 97.75 79 LEU A N 1
ATOM 648 C CA . LEU A 1 79 ? 21.991 -1.943 -27.460 1.00 97.75 79 LEU A CA 1
ATOM 649 C C . LEU A 1 79 ? 22.328 -3.055 -28.460 1.00 97.75 79 LEU A C 1
ATOM 651 O O . LEU A 1 79 ? 23.259 -2.895 -29.249 1.00 97.75 79 LEU A O 1
ATOM 655 N N . ALA A 1 80 ? 21.554 -4.143 -28.475 1.00 97.94 80 ALA A N 1
ATOM 656 C CA . ALA A 1 80 ? 21.742 -5.233 -29.432 1.00 97.94 80 ALA A CA 1
ATOM 657 C C . ALA A 1 80 ? 21.572 -4.748 -30.882 1.00 97.94 80 ALA A C 1
ATOM 659 O O . ALA A 1 80 ? 22.320 -5.149 -31.774 1.00 97.94 80 ALA A O 1
ATOM 660 N N . TYR A 1 81 ? 20.632 -3.829 -31.122 1.00 97.88 81 TYR A N 1
ATOM 661 C CA . TYR A 1 81 ? 20.459 -3.207 -32.431 1.00 97.88 81 TYR A CA 1
ATOM 662 C C . TYR A 1 81 ? 21.661 -2.332 -32.816 1.00 97.88 81 TYR A C 1
ATOM 664 O O . TYR A 1 81 ? 22.170 -2.448 -33.931 1.00 97.88 81 TYR A O 1
ATOM 672 N N . ALA A 1 82 ? 22.184 -1.516 -31.894 1.00 97.62 82 ALA A N 1
ATOM 673 C CA . ALA A 1 82 ? 23.402 -0.738 -32.133 1.00 97.62 82 ALA A CA 1
ATOM 674 C C . ALA A 1 82 ? 24.613 -1.636 -32.458 1.00 97.62 82 ALA A C 1
ATOM 676 O O . ALA A 1 82 ? 25.410 -1.317 -33.342 1.00 97.62 82 ALA A O 1
ATOM 677 N N . GLU A 1 83 ? 24.741 -2.781 -31.786 1.00 96.69 83 GLU A N 1
ATOM 678 C CA . GLU A 1 83 ? 25.762 -3.784 -32.097 1.00 96.69 83 GLU A CA 1
ATOM 679 C C . GLU A 1 83 ? 25.553 -4.405 -33.481 1.00 96.69 83 GLU A C 1
ATOM 681 O O . GLU A 1 83 ? 26.514 -4.502 -34.246 1.00 96.69 83 GLU A O 1
ATOM 686 N N . ALA A 1 84 ? 24.324 -4.764 -33.855 1.00 96.38 84 ALA A N 1
ATOM 687 C CA . ALA A 1 84 ? 24.014 -5.301 -35.181 1.00 96.38 84 ALA A CA 1
ATOM 688 C C . ALA A 1 84 ? 24.351 -4.308 -36.310 1.00 96.38 84 ALA A C 1
ATOM 690 O O . ALA A 1 84 ? 24.881 -4.706 -37.355 1.00 96.38 84 ALA A O 1
ATOM 691 N N . LEU A 1 85 ? 24.126 -3.007 -36.086 1.00 94.88 85 LEU A N 1
ATOM 692 C CA . LEU A 1 85 ? 24.551 -1.955 -37.013 1.00 94.88 85 LEU A CA 1
ATOM 693 C C . LEU A 1 85 ? 26.079 -1.936 -37.171 1.00 94.88 85 LEU A C 1
ATOM 695 O O . LEU A 1 85 ? 26.570 -1.881 -38.298 1.00 94.88 85 LEU A O 1
ATOM 699 N N . ARG A 1 86 ? 26.851 -2.061 -36.086 1.00 93.25 86 ARG A N 1
ATOM 700 C CA . ARG A 1 86 ? 28.323 -2.141 -36.177 1.00 93.25 86 ARG A CA 1
ATOM 701 C C . ARG A 1 86 ? 28.794 -3.389 -36.927 1.00 93.25 86 ARG A C 1
ATOM 703 O O . ARG A 1 86 ? 29.671 -3.285 -37.779 1.00 93.25 86 ARG A O 1
ATOM 710 N N . HIS A 1 87 ? 28.184 -4.547 -36.665 1.00 91.88 87 HIS A N 1
ATOM 711 C CA . HIS A 1 87 ? 28.521 -5.801 -37.352 1.00 91.88 87 HIS A CA 1
ATOM 712 C C . HIS A 1 87 ? 28.237 -5.731 -38.854 1.00 91.88 87 HIS A C 1
ATOM 714 O O . HIS A 1 87 ? 29.060 -6.155 -39.660 1.00 91.88 87 HIS A O 1
ATOM 720 N N . THR A 1 88 ? 27.099 -5.151 -39.240 1.00 88.62 88 THR A N 1
ATOM 721 C CA . THR A 1 88 ? 26.735 -4.987 -40.654 1.00 88.62 88 THR A CA 1
ATOM 722 C C . THR A 1 88 ? 27.736 -4.083 -41.379 1.00 88.62 88 THR A C 1
ATOM 724 O O . THR A 1 88 ? 28.139 -4.391 -42.497 1.00 88.62 88 THR A O 1
ATOM 727 N N . ARG A 1 89 ? 28.208 -3.005 -40.734 1.00 86.31 89 ARG A N 1
ATOM 728 C CA . ARG A 1 89 ? 29.266 -2.153 -41.295 1.00 86.31 89 ARG A CA 1
ATOM 729 C C . ARG A 1 89 ? 30.590 -2.907 -41.437 1.00 86.31 89 ARG A C 1
ATOM 731 O O . ARG A 1 89 ? 31.187 -2.866 -42.505 1.00 86.31 89 ARG A O 1
ATOM 738 N N . ALA A 1 90 ? 31.004 -3.646 -40.408 1.00 85.62 90 ALA A N 1
ATOM 739 C CA . ALA A 1 90 ? 32.224 -4.453 -40.455 1.00 85.62 90 ALA A CA 1
ATOM 740 C C . ALA A 1 90 ? 32.190 -5.516 -41.570 1.00 85.62 90 ALA A C 1
ATOM 742 O O . ALA A 1 90 ? 33.207 -5.762 -42.212 1.00 85.62 90 ALA A O 1
ATOM 743 N N . ALA A 1 91 ? 31.023 -6.110 -41.840 1.00 83.31 91 ALA A N 1
ATOM 744 C CA . ALA A 1 91 ? 30.840 -7.050 -42.946 1.00 83.31 91 ALA A CA 1
ATOM 745 C C . ALA A 1 91 ? 30.941 -6.379 -44.329 1.00 83.31 91 ALA A C 1
ATOM 747 O O . ALA A 1 91 ? 31.447 -6.995 -45.263 1.00 83.31 91 ALA A O 1
ATOM 748 N N . LEU A 1 92 ? 30.488 -5.126 -44.463 1.00 75.81 92 LEU A N 1
ATOM 749 C CA . LEU A 1 92 ? 30.603 -4.341 -45.701 1.00 75.81 92 LEU A CA 1
ATOM 750 C C . LEU A 1 92 ? 32.033 -3.844 -45.965 1.00 75.81 92 LEU A C 1
ATOM 752 O O . LEU A 1 92 ? 32.411 -3.690 -47.123 1.00 75.81 92 LEU A O 1
ATOM 756 N N . ASP A 1 93 ? 32.811 -3.601 -44.908 1.00 73.94 93 ASP A N 1
ATOM 757 C CA . ASP A 1 93 ? 34.211 -3.164 -44.994 1.00 73.94 93 ASP A CA 1
ATOM 758 C C . ASP A 1 93 ? 35.203 -4.342 -45.087 1.00 73.94 93 ASP A C 1
ATOM 760 O O . ASP A 1 93 ? 36.400 -4.134 -45.300 1.00 73.94 93 ASP A O 1
ATOM 764 N N . ALA A 1 94 ? 34.730 -5.587 -44.940 1.00 71.50 94 ALA A N 1
ATOM 765 C CA . ALA A 1 94 ? 35.566 -6.769 -45.087 1.00 71.50 94 ALA A CA 1
ATOM 766 C C . ALA A 1 94 ? 36.099 -6.852 -46.532 1.00 71.50 94 ALA A C 1
ATOM 768 O O . ALA A 1 94 ? 35.305 -6.826 -47.479 1.00 71.50 94 ALA A O 1
ATOM 769 N N . PRO A 1 95 ? 37.425 -6.969 -46.743 1.00 58.59 95 PRO A N 1
ATOM 770 C CA . PRO A 1 95 ? 37.971 -7.112 -48.082 1.00 58.59 95 PRO A CA 1
ATOM 771 C C . PRO A 1 95 ? 37.376 -8.365 -48.722 1.00 58.59 95 PRO A C 1
ATOM 773 O O . PRO A 1 95 ? 37.425 -9.450 -48.141 1.00 58.59 95 PRO A O 1
ATOM 776 N N . SER A 1 96 ? 36.806 -8.215 -49.918 1.00 54.72 96 SER A N 1
ATOM 777 C CA . SER A 1 96 ? 36.294 -9.325 -50.715 1.00 54.72 96 SER A CA 1
ATOM 778 C C . SER A 1 96 ? 37.414 -10.348 -50.920 1.00 54.72 96 SER A C 1
ATOM 780 O O . SER A 1 96 ? 38.290 -10.141 -51.760 1.00 54.72 96 SER A O 1
ATOM 782 N N . GLN A 1 97 ? 37.408 -11.443 -50.154 1.00 48.19 97 GLN A N 1
ATOM 783 C CA . GLN A 1 97 ? 38.373 -12.549 -50.251 1.00 48.19 97 GLN A CA 1
ATOM 784 C C . GLN A 1 97 ? 38.164 -13.394 -51.527 1.00 48.19 97 GLN A C 1
ATOM 786 O O . GLN A 1 97 ? 38.172 -14.619 -51.485 1.00 48.19 97 GLN A O 1
ATOM 791 N N . GLY A 1 98 ? 37.938 -12.750 -52.671 1.00 46.94 98 GLY A N 1
ATOM 792 C CA . GLY A 1 98 ? 37.596 -13.422 -53.923 1.00 46.94 98 GLY A CA 1
ATOM 793 C C . GLY A 1 98 ? 37.777 -12.574 -55.179 1.00 46.94 98 GLY A C 1
ATOM 794 O O . GLY A 1 98 ? 37.098 -12.829 -56.165 1.00 46.94 98 GLY A O 1
ATOM 795 N N . ALA A 1 99 ? 38.647 -11.561 -55.163 1.00 42.53 99 ALA A N 1
ATOM 796 C CA . ALA A 1 99 ? 39.151 -10.977 -56.405 1.00 42.53 99 ALA A CA 1
ATOM 797 C C . ALA A 1 99 ? 40.528 -11.586 -56.674 1.00 42.53 99 ALA A C 1
ATOM 799 O O . ALA A 1 99 ? 41.503 -11.263 -55.996 1.00 42.53 99 ALA A O 1
ATOM 800 N N . ASP A 1 100 ? 40.546 -12.534 -57.606 1.00 39.75 100 ASP A N 1
ATOM 801 C CA . ASP A 1 100 ? 41.694 -13.319 -58.028 1.00 39.75 100 ASP A CA 1
ATOM 802 C C . ASP A 1 100 ? 42.985 -12.502 -58.118 1.00 39.75 100 ASP A C 1
ATOM 804 O O . ASP A 1 100 ? 43.087 -11.492 -58.821 1.00 39.75 100 ASP A O 1
ATOM 808 N N . ALA A 1 101 ? 44.018 -13.014 -57.454 1.00 45.97 101 ALA A N 1
ATOM 809 C CA . ALA A 1 101 ? 45.400 -12.689 -57.744 1.00 45.97 101 ALA A CA 1
ATOM 810 C C . ALA A 1 101 ? 45.758 -13.255 -59.129 1.00 45.97 101 ALA A C 1
ATOM 812 O O . ALA A 1 101 ? 46.398 -14.295 -59.211 1.00 45.97 101 ALA A O 1
ATOM 813 N N . ASN A 1 102 ? 45.270 -12.623 -60.202 1.00 45.09 102 ASN A N 1
ATOM 814 C CA . ASN A 1 102 ? 45.794 -12.711 -61.570 1.00 45.09 102 ASN A CA 1
ATOM 815 C C . ASN A 1 102 ? 45.025 -11.771 -62.514 1.00 45.09 102 ASN A C 1
ATOM 817 O O . ASN A 1 102 ? 44.174 -12.193 -63.289 1.00 45.09 102 ASN A O 1
ATOM 821 N N . ALA A 1 103 ? 45.373 -10.487 -62.496 1.00 36.56 103 ALA A N 1
ATOM 822 C CA . ALA A 1 103 ? 45.130 -9.591 -63.626 1.00 36.56 103 ALA A CA 1
ATOM 823 C C . ALA A 1 103 ? 46.183 -8.477 -63.627 1.00 36.56 103 ALA A C 1
ATOM 825 O O . ALA A 1 103 ? 45.928 -7.328 -63.273 1.00 36.56 103 ALA A O 1
ATOM 826 N N . ALA A 1 104 ? 47.411 -8.843 -63.993 1.00 51.31 104 ALA A N 1
ATOM 827 C CA . ALA A 1 104 ? 48.377 -7.869 -64.468 1.00 51.31 104 ALA A CA 1
ATOM 828 C C . ALA A 1 104 ? 47.952 -7.389 -65.866 1.00 51.31 104 ALA A C 1
ATOM 830 O O . ALA A 1 104 ? 47.574 -8.196 -66.711 1.00 51.31 104 ALA A O 1
ATOM 831 N N . THR A 1 105 ? 48.122 -6.085 -66.096 1.00 46.09 105 THR A N 1
ATOM 832 C CA . THR A 1 105 ? 48.041 -5.342 -67.369 1.00 46.09 105 THR A CA 1
ATOM 833 C C . THR A 1 105 ? 46.647 -4.943 -67.874 1.00 46.09 105 THR A C 1
ATOM 835 O O . THR A 1 105 ? 45.899 -5.746 -68.416 1.00 46.09 105 THR A O 1
ATOM 838 N N . GLY A 1 106 ? 46.357 -3.637 -67.780 1.00 44.41 106 GLY A N 1
ATOM 839 C CA . GLY A 1 106 ? 45.364 -2.968 -68.626 1.00 44.41 106 GLY A CA 1
ATOM 840 C C . GLY A 1 106 ? 44.142 -2.389 -67.914 1.00 44.41 106 GLY A C 1
ATOM 841 O O . GLY A 1 106 ? 43.036 -2.853 -68.142 1.00 44.41 106 GLY A O 1
ATOM 842 N N . SER A 1 107 ? 44.312 -1.335 -67.113 1.00 38.44 107 SER A N 1
ATOM 843 C CA . SER A 1 107 ? 43.277 -0.302 -66.959 1.00 38.44 107 SER A CA 1
ATOM 844 C C . SER A 1 107 ? 43.897 0.918 -66.296 1.00 38.44 107 SER A C 1
ATOM 846 O O . SER A 1 107 ? 44.069 0.959 -65.077 1.00 38.44 107 SER A O 1
ATOM 848 N N . ASP A 1 108 ? 44.209 1.927 -67.101 1.00 38.19 108 ASP A N 1
ATOM 849 C CA . ASP A 1 108 ? 44.338 3.290 -66.609 1.00 38.19 108 ASP A CA 1
ATOM 850 C C . ASP A 1 108 ? 43.149 3.624 -65.694 1.00 38.19 108 ASP A C 1
ATOM 852 O O . ASP A 1 108 ? 41.987 3.416 -66.038 1.00 38.19 108 ASP A O 1
ATOM 856 N N . GLN A 1 109 ? 43.472 4.118 -64.502 1.00 41.69 109 GLN A N 1
ATOM 857 C CA . GLN A 1 109 ? 42.652 5.047 -63.729 1.00 41.69 109 GLN A CA 1
ATOM 858 C C . GLN A 1 109 ? 41.145 4.741 -63.583 1.00 41.69 109 GLN A C 1
ATOM 860 O O . GLN A 1 109 ? 40.312 5.633 -63.719 1.00 41.69 109 GLN A O 1
ATOM 865 N N . LEU A 1 110 ? 40.782 3.565 -63.067 1.00 44.81 110 LEU A N 1
ATOM 866 C CA . LEU A 1 110 ? 39.567 3.445 -62.234 1.00 44.81 110 LEU A CA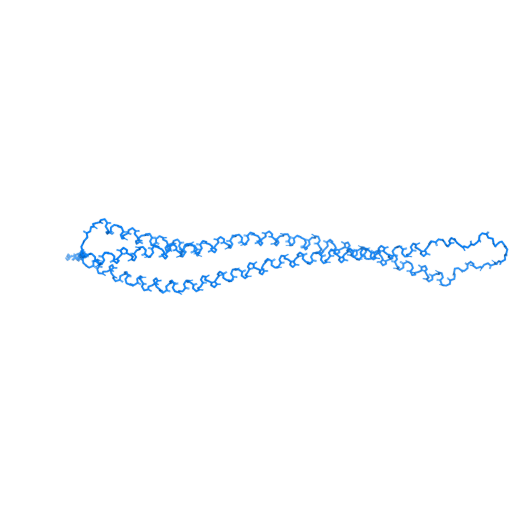 1
ATOM 867 C C . LEU A 1 110 ? 39.834 3.902 -60.784 1.00 44.81 110 LEU A C 1
ATOM 869 O O . LEU A 1 110 ? 39.231 3.422 -59.833 1.00 44.81 110 LEU A O 1
ATOM 873 N N . ASN A 1 111 ? 40.738 4.876 -60.616 1.00 46.84 111 ASN A N 1
ATOM 874 C CA . ASN A 1 111 ? 41.046 5.532 -59.342 1.00 46.84 111 ASN A CA 1
ATOM 875 C C . ASN A 1 111 ? 39.998 6.601 -58.966 1.00 46.84 111 ASN A C 1
ATOM 877 O O . ASN A 1 111 ? 40.185 7.401 -58.051 1.00 46.84 111 ASN A O 1
ATOM 881 N N . VAL A 1 112 ? 38.874 6.628 -59.681 1.00 45.66 112 VAL A N 1
ATOM 882 C CA . VAL A 1 112 ? 37.658 7.282 -59.221 1.00 45.66 112 VAL A CA 1
ATOM 883 C C . VAL A 1 112 ? 36.937 6.236 -58.389 1.00 45.66 112 VAL A C 1
ATOM 885 O O . VAL A 1 112 ? 36.288 5.356 -58.947 1.00 45.66 112 VAL A O 1
ATOM 888 N N . GLN A 1 113 ? 37.033 6.316 -57.058 1.00 60.06 113 GLN A N 1
ATOM 889 C CA . GLN A 1 113 ? 36.020 5.693 -56.205 1.00 60.06 113 GLN A CA 1
ATOM 890 C C . GLN A 1 113 ? 34.655 6.038 -56.806 1.00 60.06 113 GLN A C 1
ATOM 892 O O . GLN A 1 113 ? 34.266 7.212 -56.814 1.00 60.06 113 GLN A O 1
ATOM 897 N N . SER A 1 114 ? 33.990 5.034 -57.382 1.00 73.00 114 SER A N 1
ATOM 898 C CA . SER A 1 114 ? 32.686 5.173 -58.023 1.00 73.00 114 SER A CA 1
ATOM 899 C C . SER A 1 114 ? 31.762 5.985 -57.111 1.00 73.00 114 SER A C 1
ATOM 901 O O . SER A 1 114 ? 31.829 5.851 -55.887 1.00 73.00 114 SER A O 1
ATOM 903 N N . SER A 1 115 ? 30.889 6.824 -57.671 1.00 81.81 115 SER A N 1
ATOM 904 C CA . SER A 1 115 ? 29.863 7.532 -56.887 1.00 81.81 115 SER A CA 1
ATOM 905 C C . SER A 1 115 ? 29.080 6.575 -55.978 1.00 81.81 115 SER A C 1
ATOM 907 O O . SER A 1 115 ? 28.732 6.940 -54.859 1.00 81.81 115 SER A O 1
ATOM 909 N N . VAL A 1 116 ? 28.909 5.323 -56.416 1.00 81.62 116 VAL A N 1
ATOM 910 C CA . VAL A 1 116 ? 28.324 4.219 -55.643 1.00 81.62 116 VAL A CA 1
ATOM 911 C C . VAL A 1 116 ? 29.186 3.834 -54.435 1.00 81.62 116 VAL A C 1
ATOM 913 O O . VAL A 1 116 ? 28.656 3.659 -53.346 1.00 81.62 116 VAL A O 1
ATOM 916 N N . SER A 1 117 ? 30.511 3.754 -54.587 1.00 81.81 117 SER A N 1
ATOM 917 C CA . SER A 1 117 ? 31.442 3.465 -53.483 1.00 81.81 117 SER A CA 1
ATOM 918 C C . SER A 1 117 ? 31.443 4.586 -52.439 1.00 81.81 117 SER A C 1
ATOM 920 O O . SER A 1 117 ? 31.365 4.312 -51.242 1.00 81.81 117 SER A O 1
ATOM 922 N N . LYS A 1 118 ? 31.424 5.852 -52.880 1.00 83.94 118 LYS A N 1
ATOM 923 C CA . LYS A 1 118 ? 31.296 7.010 -51.978 1.00 83.94 118 LYS A CA 1
ATOM 924 C C . LYS A 1 118 ? 29.950 7.028 -51.250 1.00 83.94 118 LYS A C 1
ATOM 926 O O . LYS A 1 118 ? 29.915 7.288 -50.051 1.00 83.94 118 LYS A O 1
ATOM 931 N N . ALA A 1 119 ? 28.855 6.726 -51.952 1.00 86.06 119 ALA A N 1
ATOM 932 C CA . ALA A 1 119 ? 27.526 6.632 -51.353 1.00 86.06 119 ALA A CA 1
ATOM 933 C C . ALA A 1 119 ? 27.445 5.496 -50.320 1.00 86.06 119 ALA A C 1
ATOM 935 O O . ALA A 1 119 ? 26.940 5.711 -49.221 1.00 86.06 119 ALA A O 1
ATOM 936 N N . LEU A 1 120 ? 28.001 4.319 -50.628 1.00 85.25 120 LEU A N 1
ATOM 937 C CA . LEU A 1 120 ? 28.053 3.185 -49.702 1.00 85.25 120 LEU A CA 1
ATOM 938 C C . LEU A 1 120 ? 28.884 3.511 -48.452 1.00 85.25 120 LEU A C 1
ATOM 940 O O . LEU A 1 120 ? 28.472 3.196 -47.337 1.00 85.25 120 LEU A O 1
ATOM 944 N N . HIS A 1 121 ? 30.015 4.201 -48.620 1.00 85.75 121 HIS A N 1
ATOM 945 C CA . HIS A 1 121 ? 30.816 4.676 -47.494 1.00 85.75 121 HIS A CA 1
ATOM 946 C C . HIS A 1 121 ? 30.048 5.686 -46.630 1.00 85.75 121 HIS A C 1
ATOM 948 O O . HIS A 1 121 ? 30.068 5.586 -45.407 1.00 85.75 121 HIS A O 1
ATOM 954 N N . ALA A 1 122 ? 29.341 6.641 -47.243 1.00 88.69 122 ALA A N 1
ATOM 955 C CA . ALA A 1 122 ? 28.528 7.614 -46.514 1.00 88.69 122 ALA A CA 1
ATOM 956 C C . ALA A 1 122 ? 27.387 6.947 -45.725 1.00 88.69 122 ALA A C 1
ATOM 958 O O . ALA A 1 122 ? 27.134 7.319 -44.581 1.00 88.69 122 ALA A O 1
ATOM 959 N N . VAL A 1 123 ? 26.735 5.928 -46.296 1.00 88.75 123 VAL A N 1
ATOM 960 C CA . VAL A 1 123 ? 25.736 5.112 -45.584 1.00 88.75 123 VAL A CA 1
ATOM 961 C C . VAL A 1 123 ? 26.365 4.417 -44.373 1.00 88.75 123 VAL A C 1
ATOM 963 O O . VAL A 1 123 ? 25.775 4.428 -43.293 1.00 88.75 123 VAL A O 1
ATOM 966 N N . GLY A 1 124 ? 27.578 3.880 -44.518 1.00 89.69 124 GLY A N 1
ATOM 967 C CA . GLY A 1 124 ? 28.325 3.279 -43.413 1.00 89.69 124 GLY A CA 1
ATOM 968 C C . GLY A 1 124 ? 28.654 4.257 -42.280 1.00 89.69 124 GLY A C 1
ATOM 969 O O . GLY A 1 124 ? 28.488 3.914 -41.111 1.00 89.69 124 GLY A O 1
ATOM 970 N N . GLU A 1 125 ? 29.045 5.490 -42.606 1.00 90.19 125 GLU A N 1
ATOM 971 C CA . GLU A 1 125 ? 29.266 6.554 -41.613 1.00 90.19 125 GLU A CA 1
ATOM 972 C C . GLU A 1 125 ? 27.980 6.911 -40.857 1.00 90.19 125 GLU A C 1
ATOM 974 O O . GLU A 1 125 ? 27.971 6.965 -39.626 1.00 90.19 125 GLU A O 1
ATOM 979 N N . VAL A 1 126 ? 26.862 7.088 -41.573 1.00 92.81 126 VAL A N 1
ATOM 980 C CA . VAL A 1 126 ? 25.548 7.353 -40.957 1.00 92.81 126 VAL A CA 1
ATOM 981 C C . VAL A 1 126 ? 25.131 6.203 -40.035 1.00 92.81 126 VAL A C 1
ATOM 983 O O . VAL A 1 126 ? 24.601 6.433 -38.948 1.00 92.81 126 VAL A O 1
ATOM 986 N N . GLN A 1 127 ? 25.402 4.963 -40.435 1.00 93.94 127 GLN A N 1
ATOM 987 C CA . GLN A 1 127 ? 25.114 3.772 -39.644 1.00 93.94 127 GLN A CA 1
ATOM 988 C C . GLN A 1 127 ? 25.943 3.705 -38.352 1.00 93.94 127 GLN A C 1
ATOM 990 O O . GLN A 1 127 ? 25.395 3.393 -37.291 1.00 93.94 127 GLN A O 1
ATOM 995 N N . THR A 1 128 ? 27.231 4.055 -38.412 1.00 93.00 128 THR A N 1
ATOM 996 C CA . THR A 1 128 ? 28.096 4.172 -37.227 1.00 93.00 128 THR A CA 1
ATOM 997 C C . THR A 1 128 ? 27.591 5.262 -36.283 1.00 93.00 128 THR A C 1
ATOM 999 O O . THR A 1 128 ? 27.410 5.006 -35.090 1.00 93.00 128 THR A O 1
ATOM 1002 N N . GLN A 1 129 ? 27.261 6.443 -36.816 1.00 95.81 129 GLN A N 1
ATOM 1003 C CA . GLN A 1 129 ? 26.696 7.543 -36.028 1.00 95.81 129 GLN A CA 1
ATOM 1004 C C . GLN A 1 129 ? 25.374 7.144 -35.359 1.00 95.81 129 GLN A C 1
ATOM 1006 O O . GLN A 1 129 ? 25.162 7.446 -34.184 1.00 95.81 129 GLN A O 1
ATOM 1011 N N . LEU A 1 130 ? 24.493 6.426 -36.062 1.00 95.94 130 LEU A N 1
ATOM 1012 C CA . LEU A 1 130 ? 23.239 5.930 -35.491 1.00 95.94 130 LEU A CA 1
ATOM 1013 C C . LEU A 1 130 ? 23.490 4.948 -34.337 1.00 95.94 130 LEU A C 1
ATOM 1015 O O . LEU A 1 130 ? 22.867 5.078 -33.281 1.00 95.94 130 LEU A O 1
ATOM 1019 N N . ALA A 1 131 ? 24.424 4.007 -34.502 1.00 97.31 131 ALA A N 1
ATOM 1020 C CA . ALA A 1 131 ? 24.803 3.071 -33.444 1.00 97.31 131 ALA A CA 1
ATOM 1021 C C . ALA A 1 131 ? 25.346 3.801 -32.202 1.00 97.31 131 ALA A C 1
ATOM 1023 O O . ALA A 1 131 ? 24.975 3.481 -31.072 1.00 97.31 131 ALA A O 1
ATOM 1024 N N . GLU A 1 132 ? 26.185 4.821 -32.390 1.00 97.50 132 GLU A N 1
ATOM 1025 C CA . GLU A 1 132 ? 26.678 5.662 -31.294 1.00 97.50 132 GLU A CA 1
ATOM 1026 C C . GLU A 1 132 ? 25.554 6.436 -30.603 1.00 97.50 132 GLU A C 1
ATOM 1028 O O . GLU A 1 132 ? 25.508 6.485 -29.370 1.00 97.50 132 GLU A O 1
ATOM 1033 N N . LYS A 1 133 ? 24.612 7.000 -31.368 1.00 97.56 133 LYS A N 1
ATOM 1034 C CA . LYS A 1 133 ? 23.461 7.723 -30.812 1.00 97.56 133 LYS A CA 1
ATOM 1035 C C . LYS A 1 133 ? 22.540 6.818 -30.003 1.00 97.56 133 LYS A C 1
ATOM 1037 O O . LYS A 1 133 ? 22.090 7.237 -28.938 1.00 97.56 133 LYS A O 1
ATOM 1042 N N . LEU A 1 134 ? 22.316 5.581 -30.442 1.00 97.44 134 LEU A N 1
ATOM 1043 C CA . LEU A 1 134 ? 21.555 4.586 -29.680 1.00 97.44 134 LEU A CA 1
ATOM 1044 C C . LEU A 1 134 ? 22.234 4.242 -28.350 1.00 97.44 134 LEU A C 1
ATOM 1046 O O . LEU A 1 134 ? 21.568 4.205 -27.314 1.00 97.44 134 LEU A O 1
ATOM 1050 N N . VAL A 1 135 ? 23.559 4.064 -28.343 1.00 97.94 135 VAL A N 1
ATOM 1051 C CA . VAL A 1 135 ? 24.317 3.821 -27.102 1.00 97.94 135 VAL A CA 1
ATOM 1052 C C . VAL A 1 135 ? 24.269 5.034 -26.168 1.00 97.94 135 VAL A C 1
ATOM 1054 O O . VAL A 1 135 ? 24.042 4.869 -24.966 1.00 97.94 135 VAL A O 1
ATOM 1057 N N . GLN A 1 136 ? 24.431 6.250 -26.700 1.00 97.56 136 GLN A N 1
ATOM 1058 C CA . GLN A 1 136 ? 24.321 7.493 -25.924 1.00 97.56 136 GLN A CA 1
ATOM 1059 C C . GLN A 1 136 ? 22.930 7.627 -25.291 1.00 97.56 136 GLN A C 1
ATOM 1061 O O . GLN A 1 136 ? 22.830 7.827 -24.080 1.00 97.56 136 GLN A O 1
ATOM 1066 N N . LEU A 1 137 ? 21.867 7.453 -26.083 1.00 96.06 137 LEU A N 1
ATOM 1067 C CA . LEU A 1 137 ? 20.485 7.506 -25.606 1.00 96.06 137 LEU A CA 1
ATOM 1068 C C . LEU A 1 137 ? 20.235 6.460 -24.519 1.00 96.06 137 LEU A C 1
ATOM 1070 O O . LEU A 1 137 ? 19.750 6.802 -23.446 1.00 96.06 137 LEU A O 1
ATOM 1074 N N . THR A 1 138 ? 20.624 5.208 -24.761 1.00 96.38 138 THR A N 1
ATOM 1075 C CA . THR A 1 138 ? 20.450 4.109 -23.799 1.00 96.38 138 THR A CA 1
ATOM 1076 C C . THR A 1 138 ? 21.172 4.404 -22.484 1.00 96.38 138 THR A C 1
ATOM 1078 O O . THR A 1 138 ? 20.616 4.191 -21.409 1.00 96.38 138 THR A O 1
ATOM 1081 N N . THR A 1 139 ? 22.386 4.956 -22.550 1.00 95.38 139 THR A N 1
ATOM 1082 C CA . THR A 1 139 ? 23.161 5.343 -21.360 1.00 95.38 139 THR A CA 1
ATOM 1083 C C . THR A 1 139 ? 22.457 6.439 -20.560 1.00 95.38 139 THR A C 1
ATOM 1085 O O . THR A 1 139 ? 22.363 6.347 -19.335 1.00 95.38 139 THR A O 1
ATOM 1088 N N . VAL A 1 140 ? 21.930 7.458 -21.246 1.00 95.50 140 VAL A N 1
ATOM 1089 C CA . VAL A 1 140 ? 21.182 8.551 -20.613 1.00 95.50 140 VAL A CA 1
ATOM 1090 C C . VAL A 1 140 ? 19.882 8.037 -20.004 1.00 95.50 140 VAL A C 1
ATOM 1092 O O . VAL A 1 140 ? 19.636 8.302 -18.835 1.00 95.50 140 VAL A O 1
ATOM 1095 N N . VAL A 1 141 ? 19.087 7.247 -20.730 1.00 94.88 141 VAL A N 1
ATOM 1096 C CA . VAL A 1 141 ? 17.833 6.675 -20.207 1.00 94.88 141 VAL A CA 1
ATOM 1097 C C . VAL A 1 141 ? 18.108 5.766 -19.009 1.00 94.88 141 VAL A C 1
ATOM 1099 O O . VAL A 1 141 ? 17.414 5.856 -17.998 1.00 94.88 141 VAL A O 1
ATOM 1102 N N . LYS A 1 142 ? 19.162 4.946 -19.062 1.00 93.88 142 LYS A N 1
ATOM 1103 C CA . LYS A 1 142 ? 19.547 4.107 -17.925 1.00 93.88 142 LYS A CA 1
ATOM 1104 C C . LYS A 1 142 ? 19.823 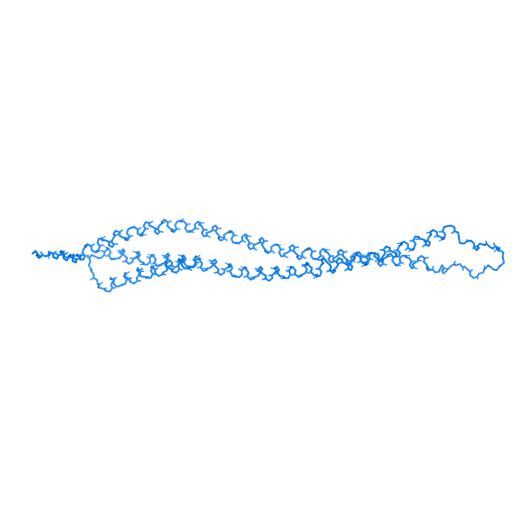4.945 -16.672 1.00 93.88 142 LYS A C 1
ATOM 1106 O O . LYS A 1 142 ? 19.350 4.630 -15.586 1.00 93.88 142 LYS A O 1
ATOM 1111 N N . ARG A 1 143 ? 20.578 6.034 -16.812 1.00 92.69 143 ARG A N 1
ATOM 1112 C CA . ARG A 1 143 ? 20.962 6.878 -15.674 1.00 92.69 143 ARG A CA 1
ATOM 1113 C C . ARG A 1 143 ? 19.812 7.756 -15.172 1.00 92.69 143 ARG A C 1
ATOM 1115 O O . ARG A 1 143 ? 19.561 7.801 -13.973 1.00 92.69 143 ARG A O 1
ATOM 1122 N N . GLU A 1 144 ? 19.142 8.447 -16.088 1.00 93.00 144 GLU A N 1
ATOM 1123 C CA . GLU A 1 144 ? 18.175 9.511 -15.792 1.00 93.00 144 GLU A CA 1
ATOM 1124 C C . GLU A 1 144 ? 16.734 9.014 -15.658 1.00 93.00 144 GLU A C 1
ATOM 1126 O O . GLU A 1 144 ? 15.883 9.788 -15.244 1.00 93.00 144 GLU A O 1
ATOM 1131 N N . VAL A 1 145 ? 16.432 7.765 -16.029 1.00 91.81 145 VAL A N 1
ATOM 1132 C CA . VAL A 1 145 ? 15.066 7.214 -15.969 1.00 91.81 145 VAL A CA 1
ATOM 1133 C C . VAL A 1 145 ? 15.018 5.930 -15.155 1.00 91.81 145 VAL A C 1
ATOM 1135 O O . VAL A 1 145 ? 14.177 5.828 -14.266 1.00 91.81 145 VAL A O 1
ATOM 1138 N N . THR A 1 146 ? 15.901 4.957 -15.410 1.00 91.56 146 THR A N 1
ATOM 1139 C CA . THR A 1 146 ? 15.799 3.653 -14.731 1.00 91.56 146 THR A CA 1
ATOM 1140 C C . THR A 1 146 ? 16.494 3.642 -13.375 1.00 91.56 146 THR A C 1
ATOM 1142 O O . THR A 1 146 ? 15.826 3.500 -12.357 1.00 91.56 146 THR A O 1
ATOM 1145 N N . THR A 1 147 ? 17.815 3.815 -13.334 1.00 84.12 147 THR A N 1
ATOM 1146 C CA . THR A 1 147 ? 18.610 3.499 -12.139 1.00 84.12 147 THR A CA 1
ATOM 1147 C C . THR A 1 147 ? 18.372 4.470 -10.996 1.00 84.12 147 THR A C 1
ATOM 1149 O O . THR A 1 147 ? 18.247 4.047 -9.856 1.00 84.12 147 THR A O 1
ATOM 1152 N N . LYS A 1 148 ? 18.288 5.773 -11.276 1.00 80.25 148 LYS A N 1
ATOM 1153 C CA . LYS A 1 148 ? 18.091 6.747 -10.202 1.00 80.25 148 LYS A CA 1
ATOM 1154 C C . LYS A 1 148 ? 16.607 6.963 -9.888 1.00 80.25 148 LYS A C 1
ATOM 1156 O O . LYS A 1 148 ? 16.205 6.659 -8.778 1.00 80.25 148 LYS A O 1
ATOM 1161 N N . PRO A 1 149 ? 15.736 7.398 -10.814 1.00 90.25 149 PRO A N 1
ATOM 1162 C CA . PRO A 1 149 ? 14.358 7.694 -10.425 1.00 90.25 149 PRO A CA 1
ATOM 1163 C C . PRO A 1 149 ? 13.515 6.447 -10.184 1.00 90.25 149 PRO A C 1
ATOM 1165 O O . PRO A 1 149 ? 12.795 6.394 -9.196 1.00 90.25 149 PRO A O 1
ATOM 1168 N N . LEU A 1 150 ? 13.570 5.457 -11.078 1.00 91.38 150 LEU A N 1
ATOM 1169 C CA . LEU A 1 150 ? 12.605 4.363 -11.050 1.00 91.38 150 LEU A CA 1
ATOM 1170 C C . LEU A 1 150 ? 12.994 3.249 -10.071 1.00 91.38 150 LEU A C 1
ATOM 1172 O O . LEU A 1 150 ? 12.131 2.781 -9.333 1.00 91.38 150 LEU A O 1
ATOM 1176 N N . GLU A 1 151 ? 14.265 2.840 -10.024 1.00 92.81 151 GLU A N 1
ATOM 1177 C CA . GLU A 1 151 ? 14.737 1.827 -9.068 1.00 92.81 151 GLU A CA 1
ATOM 1178 C C . GLU A 1 151 ? 14.678 2.351 -7.623 1.00 92.81 151 GLU A C 1
ATOM 1180 O O . GLU A 1 151 ? 14.134 1.660 -6.760 1.00 92.81 151 GLU A O 1
ATOM 1185 N N . GLU A 1 152 ? 15.145 3.580 -7.351 1.00 91.56 152 GLU A N 1
ATOM 1186 C CA . GLU A 1 152 ? 15.069 4.165 -5.999 1.00 91.56 152 GLU A CA 1
ATOM 1187 C C . GLU A 1 152 ? 13.614 4.386 -5.559 1.00 91.56 152 GLU A C 1
ATOM 1189 O O . GLU A 1 152 ? 13.253 4.057 -4.423 1.00 91.56 152 GLU A O 1
ATOM 1194 N N . MET A 1 153 ? 12.749 4.892 -6.451 1.00 93.12 153 MET A N 1
ATOM 1195 C CA . MET A 1 153 ? 11.319 5.045 -6.163 1.00 93.12 153 MET A CA 1
ATOM 1196 C C . MET A 1 153 ? 10.658 3.690 -5.900 1.00 93.12 153 MET A C 1
ATOM 1198 O O . MET A 1 153 ? 9.930 3.568 -4.918 1.00 93.12 153 MET A O 1
ATOM 1202 N N . ALA A 1 154 ? 10.914 2.666 -6.721 1.00 93.50 154 ALA A N 1
ATOM 1203 C CA . ALA A 1 154 ? 10.335 1.336 -6.529 1.00 93.50 154 ALA A CA 1
ATOM 1204 C C . ALA A 1 154 ? 10.800 0.692 -5.212 1.00 93.50 154 ALA A C 1
ATOM 1206 O O . ALA A 1 154 ? 9.990 0.092 -4.501 1.00 93.50 154 ALA A O 1
ATOM 1207 N N . ALA A 1 155 ? 12.078 0.855 -4.852 1.00 92.31 155 ALA A N 1
ATOM 1208 C CA . ALA A 1 155 ? 12.617 0.382 -3.579 1.00 92.31 155 ALA A CA 1
ATOM 1209 C C . ALA A 1 155 ? 11.965 1.100 -2.385 1.00 92.31 155 ALA A C 1
ATOM 1211 O O . ALA A 1 155 ? 11.451 0.445 -1.477 1.00 92.31 155 ALA A O 1
ATOM 1212 N N . THR A 1 156 ? 11.902 2.435 -2.432 1.00 93.69 156 THR A N 1
ATOM 1213 C CA . THR A 1 156 ? 11.274 3.262 -1.387 1.00 93.69 156 THR A CA 1
ATOM 1214 C C . THR A 1 156 ? 9.785 2.950 -1.250 1.00 93.69 156 THR A C 1
ATOM 1216 O O . THR A 1 156 ? 9.264 2.846 -0.141 1.00 93.69 156 THR A O 1
ATOM 1219 N N . TYR A 1 157 ? 9.089 2.775 -2.375 1.00 94.75 157 TYR A N 1
ATOM 1220 C CA . TYR A 1 157 ? 7.685 2.385 -2.402 1.00 94.75 157 TYR A CA 1
ATOM 1221 C C . TYR A 1 157 ? 7.490 1.047 -1.694 1.00 94.75 157 TYR A C 1
ATOM 1223 O O . TYR A 1 157 ? 6.682 0.955 -0.776 1.00 94.75 157 TYR A O 1
ATOM 1231 N N . LYS A 1 158 ? 8.279 0.028 -2.052 1.00 94.44 158 LYS A N 1
ATOM 1232 C CA . LYS A 1 158 ? 8.195 -1.303 -1.443 1.00 94.44 158 LYS A CA 1
ATOM 1233 C C . LYS A 1 158 ? 8.402 -1.264 0.073 1.00 94.44 158 LYS A C 1
ATOM 1235 O O . LYS A 1 158 ? 7.640 -1.897 0.800 1.00 94.44 158 LYS A O 1
ATOM 1240 N N . GLU A 1 159 ? 9.402 -0.523 0.547 1.00 95.25 159 GLU A N 1
ATOM 1241 C CA . GLU A 1 159 ? 9.674 -0.366 1.980 1.00 95.25 159 GLU A CA 1
ATOM 1242 C C . GLU A 1 159 ? 8.511 0.321 2.707 1.00 95.25 159 GLU A C 1
ATOM 1244 O O . GLU A 1 159 ? 8.008 -0.188 3.713 1.00 95.25 159 GLU A O 1
ATOM 1249 N N . ARG A 1 160 ? 8.037 1.454 2.175 1.00 95.50 160 ARG A N 1
ATOM 1250 C CA . ARG A 1 160 ? 6.943 2.211 2.793 1.00 95.50 160 ARG A CA 1
ATOM 1251 C C . ARG A 1 160 ? 5.637 1.439 2.798 1.00 95.50 160 ARG A C 1
ATOM 1253 O O . ARG A 1 160 ? 4.946 1.451 3.811 1.00 95.50 160 ARG A O 1
ATOM 1260 N N . VAL A 1 161 ? 5.317 0.752 1.704 1.00 96.50 161 VAL A N 1
ATOM 1261 C CA . VAL A 1 161 ? 4.132 -0.104 1.619 1.00 96.50 161 VAL A CA 1
ATOM 1262 C C . VAL A 1 161 ? 4.218 -1.228 2.642 1.00 96.50 161 VAL A C 1
ATOM 1264 O O . VAL A 1 161 ? 3.256 -1.438 3.369 1.00 96.50 161 VAL A O 1
ATOM 1267 N N . ALA A 1 162 ? 5.363 -1.904 2.770 1.00 95.00 162 ALA A N 1
ATOM 1268 C CA . ALA A 1 162 ? 5.527 -2.954 3.773 1.00 95.00 162 ALA A CA 1
ATOM 1269 C C . ALA A 1 162 ? 5.292 -2.430 5.201 1.00 95.00 162 ALA A C 1
ATOM 1271 O O . ALA A 1 162 ? 4.522 -3.029 5.948 1.00 95.00 162 ALA A O 1
ATOM 1272 N N . SER A 1 163 ? 5.893 -1.290 5.556 1.00 95.88 163 SER A N 1
ATOM 1273 C CA . SER A 1 163 ? 5.711 -0.661 6.872 1.00 95.88 163 SER A CA 1
ATOM 1274 C C . SER A 1 163 ? 4.256 -0.245 7.125 1.00 95.88 163 SER A C 1
ATOM 1276 O O . SER A 1 163 ? 3.676 -0.568 8.160 1.00 95.88 163 SER A O 1
ATOM 1278 N N . MET A 1 164 ? 3.633 0.410 6.146 1.00 95.31 164 MET A N 1
ATOM 1279 C CA . MET A 1 164 ? 2.255 0.885 6.243 1.00 95.31 164 MET A CA 1
ATOM 1280 C C . MET A 1 164 ? 1.248 -0.267 6.340 1.00 95.31 164 MET A C 1
ATOM 1282 O O . MET A 1 164 ? 0.281 -0.162 7.089 1.00 95.31 164 MET A O 1
ATOM 1286 N N . LEU A 1 165 ? 1.468 -1.371 5.619 1.00 95.75 165 LEU A N 1
ATOM 1287 C CA . LEU A 1 165 ? 0.621 -2.560 5.719 1.00 95.75 165 LEU A CA 1
ATOM 1288 C C . LEU A 1 165 ? 0.715 -3.197 7.109 1.00 95.75 165 LEU A C 1
ATOM 1290 O O . LEU A 1 165 ? -0.317 -3.528 7.679 1.00 95.75 165 LEU A O 1
ATOM 1294 N N . VAL A 1 166 ? 1.923 -3.308 7.672 1.00 95.94 166 VAL A N 1
ATOM 1295 C CA . VAL A 1 166 ? 2.127 -3.858 9.022 1.00 95.94 166 VAL A CA 1
ATOM 1296 C C . VAL A 1 166 ? 1.440 -3.001 10.085 1.00 95.94 166 VAL A C 1
ATOM 1298 O O . VAL A 1 166 ? 0.738 -3.538 10.940 1.00 95.94 166 VAL A O 1
ATOM 1301 N N . GLU A 1 167 ? 1.616 -1.678 10.042 1.00 95.38 167 GLU A N 1
ATOM 1302 C CA . GLU A 1 167 ? 0.968 -0.800 11.024 1.00 95.38 167 GLU A CA 1
ATOM 1303 C C . GLU A 1 167 ? -0.552 -0.765 10.828 1.00 95.38 167 GLU A C 1
ATOM 1305 O O . GLU A 1 167 ? -1.293 -0.787 11.805 1.00 95.38 167 GLU A O 1
ATOM 1310 N N . GLY A 1 168 ? -1.035 -0.774 9.584 1.00 93.44 168 GLY A N 1
ATOM 1311 C CA . GLY A 1 168 ? -2.468 -0.810 9.304 1.00 93.44 168 GLY A CA 1
ATOM 1312 C C . GLY A 1 168 ? -3.143 -2.109 9.755 1.00 93.44 168 GLY A C 1
ATOM 1313 O O . GLY A 1 168 ? -4.203 -2.042 10.371 1.00 93.44 168 GLY A O 1
ATOM 1314 N N . ASP A 1 169 ? -2.509 -3.269 9.550 1.00 93.69 169 ASP A N 1
ATOM 1315 C CA . ASP A 1 169 ? -3.006 -4.559 10.059 1.00 93.69 169 ASP A CA 1
ATOM 1316 C C . ASP A 1 169 ? -3.080 -4.555 11.590 1.00 93.69 169 ASP A C 1
ATOM 1318 O O . ASP A 1 169 ? -4.081 -4.954 12.183 1.00 93.69 169 ASP A O 1
ATOM 1322 N N . LYS A 1 170 ? -2.046 -4.017 12.242 1.00 94.06 170 LYS A N 1
ATOM 1323 C CA . LYS A 1 170 ? -2.019 -3.856 13.697 1.00 94.06 170 LYS A CA 1
ATOM 1324 C C . LYS A 1 170 ? -3.145 -2.945 14.197 1.00 94.06 170 LYS A C 1
ATOM 1326 O O . LYS A 1 170 ? -3.758 -3.261 15.215 1.00 94.06 170 LYS A O 1
ATOM 1331 N N . LEU A 1 171 ? -3.416 -1.828 13.519 1.00 91.38 171 LEU A N 1
ATOM 1332 C CA . LEU A 1 171 ? -4.498 -0.910 13.890 1.00 91.38 171 LEU A CA 1
ATOM 1333 C C . LEU A 1 171 ? -5.883 -1.543 13.688 1.00 91.38 171 LEU A C 1
ATOM 1335 O O . LEU A 1 171 ? -6.735 -1.404 14.569 1.00 91.38 171 LEU A O 1
ATOM 1339 N N . ASP A 1 172 ? -6.096 -2.279 12.592 1.00 90.38 172 ASP A N 1
ATOM 1340 C CA . ASP A 1 172 ? -7.338 -3.034 12.364 1.00 90.38 172 ASP A CA 1
ATOM 1341 C C . ASP A 1 172 ? -7.575 -4.071 13.471 1.00 90.38 172 ASP A C 1
ATOM 1343 O O . ASP A 1 172 ? -8.659 -4.125 14.060 1.00 90.38 172 ASP A O 1
ATOM 1347 N N . ASP A 1 173 ? -6.546 -4.850 13.810 1.00 90.62 173 ASP A N 1
ATOM 1348 C CA . ASP A 1 173 ? -6.625 -5.858 14.867 1.00 90.62 173 ASP A CA 1
ATOM 1349 C C . ASP A 1 173 ? -6.865 -5.231 16.244 1.00 90.62 173 ASP A C 1
ATOM 1351 O O . ASP A 1 173 ? -7.703 -5.718 17.012 1.00 90.62 173 ASP A O 1
ATOM 1355 N N . MET A 1 174 ? -6.179 -4.127 16.561 1.00 91.38 174 MET A N 1
ATOM 1356 C CA . MET A 1 174 ? -6.383 -3.391 17.811 1.00 91.38 174 MET A CA 1
ATOM 1357 C C . MET A 1 174 ? -7.818 -2.872 17.932 1.00 91.38 174 MET A C 1
ATOM 1359 O O . MET A 1 174 ? -8.450 -3.066 18.975 1.00 91.38 174 MET A O 1
ATOM 1363 N N . LEU A 1 175 ? -8.354 -2.254 16.876 1.00 89.44 175 LEU A N 1
ATOM 1364 C CA . LEU A 1 175 ? -9.722 -1.743 16.864 1.00 89.44 175 LEU A CA 1
ATOM 1365 C C . LEU A 1 175 ? -10.736 -2.882 17.006 1.00 89.44 175 LEU A C 1
ATOM 1367 O O . LEU A 1 175 ? -11.655 -2.799 17.826 1.00 89.44 175 LEU A O 1
ATOM 1371 N N . PHE A 1 176 ? -10.552 -3.965 16.249 1.00 89.19 176 PHE A N 1
ATOM 1372 C CA . PHE A 1 176 ? -11.428 -5.130 16.308 1.00 89.19 176 PHE A CA 1
ATOM 1373 C C . PHE A 1 176 ? -11.451 -5.763 17.696 1.00 89.19 176 PHE A C 1
ATOM 1375 O O . PHE A 1 176 ? -12.523 -5.975 18.274 1.00 89.19 176 PHE A O 1
ATOM 1382 N N . GLN A 1 177 ? -10.273 -6.011 18.265 1.00 91.12 177 GLN A N 1
ATOM 1383 C CA . GLN A 1 177 ? -10.157 -6.619 19.581 1.00 91.12 177 GLN A CA 1
ATOM 1384 C C . GLN A 1 177 ? -10.716 -5.704 20.675 1.00 91.12 177 GLN A C 1
ATOM 1386 O O . GLN A 1 177 ? -11.386 -6.185 21.589 1.00 91.12 177 GLN A O 1
ATOM 1391 N N . SER A 1 178 ? -10.496 -4.391 20.577 1.00 92.19 178 SER A N 1
ATOM 1392 C CA . SER A 1 178 ? -11.031 -3.419 21.533 1.00 92.19 178 SER A CA 1
ATOM 1393 C C . SER A 1 178 ? -12.564 -3.402 21.529 1.00 92.19 178 SER A C 1
ATOM 1395 O O . SER A 1 178 ? -13.189 -3.511 22.586 1.00 92.19 178 SER A O 1
ATOM 1397 N N . GLN A 1 179 ? -13.193 -3.395 20.348 1.00 91.12 179 GLN A N 1
ATOM 1398 C CA . GLN A 1 179 ? -14.655 -3.457 20.238 1.00 91.12 179 GLN A CA 1
ATOM 1399 C C . GLN A 1 179 ? -15.224 -4.777 20.777 1.00 91.12 179 GLN A C 1
ATOM 1401 O O . GLN A 1 179 ? -16.211 -4.761 21.520 1.00 91.12 179 GLN A O 1
ATOM 1406 N N . LYS A 1 180 ? -14.559 -5.904 20.493 1.00 91.69 180 LYS A N 1
ATOM 1407 C CA . LYS A 1 180 ? -14.918 -7.221 21.037 1.00 91.69 180 LYS A CA 1
ATOM 1408 C C . LYS A 1 180 ? -14.812 -7.271 22.564 1.00 91.69 180 LYS A C 1
ATOM 1410 O O . LYS A 1 180 ? -15.681 -7.843 23.218 1.00 91.69 180 LYS A O 1
ATOM 1415 N N . ASN A 1 181 ? -13.778 -6.657 23.140 1.00 94.19 181 ASN A N 1
ATOM 1416 C CA . ASN A 1 181 ? -13.601 -6.597 24.591 1.00 94.19 181 ASN A CA 1
ATOM 1417 C C . ASN A 1 181 ? -14.732 -5.812 25.270 1.00 94.19 181 ASN A C 1
ATOM 1419 O O . ASN A 1 181 ? -15.199 -6.232 26.326 1.00 94.19 181 ASN A O 1
ATOM 1423 N N . VAL A 1 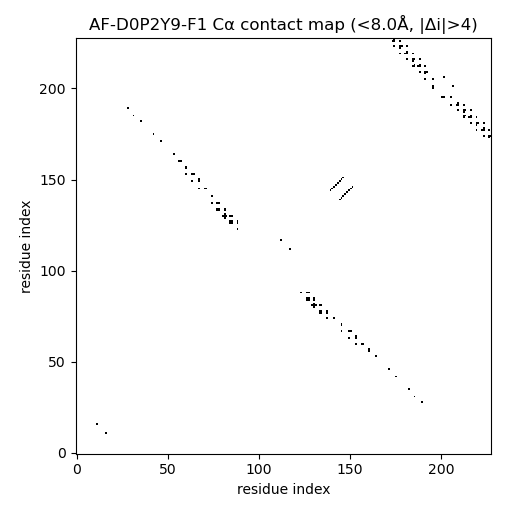182 ? -15.204 -4.713 24.664 1.00 94.44 182 VAL A N 1
ATOM 1424 C CA . VAL A 1 182 ? -16.362 -3.962 25.183 1.00 94.44 182 VAL A CA 1
ATOM 1425 C C . VAL A 1 182 ? -17.621 -4.825 25.173 1.00 94.44 182 VAL A C 1
ATOM 1427 O O . VAL A 1 182 ? -18.300 -4.894 26.194 1.00 94.44 182 VAL A O 1
ATOM 1430 N N . LEU A 1 183 ? -17.904 -5.519 24.063 1.00 93.50 183 LEU A N 1
ATOM 1431 C CA . LEU A 1 183 ? -19.073 -6.402 23.960 1.00 93.50 183 LEU A CA 1
ATOM 1432 C C . LEU A 1 183 ? -19.026 -7.518 25.009 1.00 93.50 183 LEU A C 1
ATOM 1434 O O . LEU A 1 183 ? -19.978 -7.691 25.759 1.00 93.50 183 LEU A O 1
ATOM 1438 N N . SER A 1 184 ? -17.889 -8.203 25.140 1.00 95.31 184 SER A N 1
ATOM 1439 C CA . SER A 1 184 ? -17.726 -9.278 26.124 1.00 95.31 184 SER A CA 1
ATOM 1440 C C . SER A 1 184 ? -17.829 -8.778 27.572 1.00 95.31 184 SER A C 1
ATOM 1442 O O . SER A 1 184 ? -18.423 -9.442 28.424 1.00 95.31 184 SER A O 1
ATOM 1444 N N . ALA A 1 185 ? -17.281 -7.594 27.871 1.00 96.50 185 ALA A N 1
ATOM 1445 C CA . ALA A 1 185 ? -17.414 -6.989 29.193 1.00 96.50 185 ALA A CA 1
ATOM 1446 C C . ALA A 1 185 ? -18.869 -6.590 29.495 1.00 96.50 185 ALA A C 1
ATOM 1448 O O . ALA A 1 185 ? -19.325 -6.780 30.624 1.00 96.50 185 ALA A O 1
ATOM 1449 N N . PHE A 1 186 ? -19.597 -6.084 28.493 1.00 96.38 186 PHE A N 1
ATOM 1450 C CA . PHE A 1 186 ? -21.011 -5.749 28.628 1.00 96.38 186 PHE A CA 1
ATOM 1451 C C . PHE A 1 186 ? -21.888 -6.991 28.811 1.00 96.38 186 PHE A C 1
ATOM 1453 O O . PHE A 1 186 ? -22.719 -6.999 29.712 1.00 96.38 186 PHE A O 1
ATOM 1460 N N . GLU A 1 187 ? -21.674 -8.056 28.034 1.00 95.50 187 GLU A N 1
ATOM 1461 C CA . GLU A 1 187 ? -22.400 -9.329 28.176 1.00 95.50 187 GLU A CA 1
ATOM 1462 C C . GLU A 1 187 ? -22.272 -9.889 29.598 1.00 95.50 187 GLU A C 1
ATOM 1464 O O . GLU A 1 187 ? -23.271 -10.260 30.214 1.00 95.50 187 GLU A O 1
ATOM 1469 N N . LYS A 1 188 ? -21.058 -9.866 30.164 1.00 95.62 188 LYS A N 1
ATOM 1470 C CA . LYS A 1 188 ? -20.817 -10.298 31.548 1.00 95.62 188 LYS A CA 1
ATOM 1471 C C . LYS A 1 188 ? -21.523 -9.403 32.571 1.00 95.62 188 LYS A C 1
ATOM 1473 O O . LYS A 1 188 ? -22.060 -9.904 33.558 1.00 95.62 188 LYS A O 1
ATOM 1478 N N . TYR A 1 189 ? -21.514 -8.087 32.357 1.00 95.31 189 TYR A N 1
ATOM 1479 C CA . TYR A 1 189 ? -22.253 -7.153 33.207 1.00 95.31 189 TYR A CA 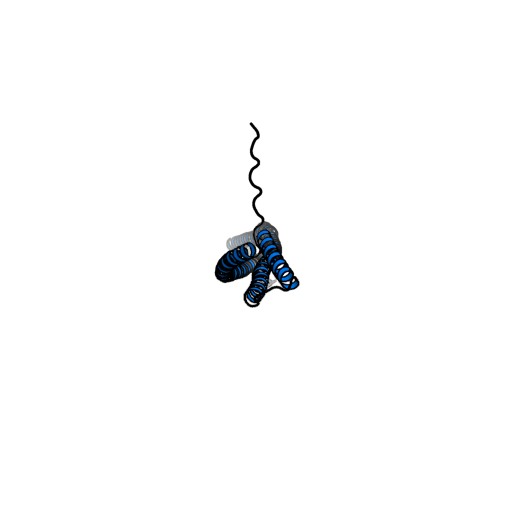1
ATOM 1480 C C . TYR A 1 189 ? -23.766 -7.406 33.131 1.00 95.31 189 TYR A C 1
ATOM 1482 O O . TYR A 1 189 ? -24.425 -7.494 34.164 1.00 95.31 189 TYR A O 1
ATOM 1490 N N . GLU A 1 190 ? -24.308 -7.592 31.927 1.00 94.81 190 GLU A N 1
ATOM 1491 C CA . GLU A 1 190 ? -25.718 -7.900 31.695 1.00 94.81 190 GLU A CA 1
ATOM 1492 C C . GLU A 1 190 ? -26.140 -9.226 32.344 1.00 94.81 190 GLU A C 1
ATOM 1494 O O . GLU A 1 190 ? -27.210 -9.285 32.956 1.00 94.81 190 GLU A O 1
ATOM 1499 N N . GLU A 1 191 ? -25.323 -10.273 32.237 1.00 93.62 191 GLU A N 1
ATOM 1500 C CA . GLU A 1 191 ? -25.589 -11.571 32.859 1.00 93.62 191 GLU A CA 1
ATOM 1501 C C . GLU A 1 191 ? -25.700 -11.444 34.385 1.00 93.62 191 GLU A C 1
ATOM 1503 O O . GLU A 1 191 ? -26.707 -11.850 34.971 1.00 93.62 191 GLU A O 1
ATOM 1508 N N . LEU A 1 192 ? -24.708 -10.814 35.023 1.00 91.69 192 LEU A N 1
ATOM 1509 C CA . LEU A 1 192 ? -24.693 -10.600 36.473 1.00 91.69 192 LEU A CA 1
ATOM 1510 C C . LEU A 1 192 ? -25.843 -9.698 36.933 1.00 91.69 192 LEU A C 1
ATOM 1512 O O . LEU A 1 192 ? -26.413 -9.917 38.004 1.00 91.69 192 LEU A O 1
ATOM 1516 N N . PHE A 1 193 ? -26.222 -8.707 36.121 1.00 91.69 193 PHE A N 1
ATOM 1517 C CA . PHE A 1 193 ? -27.356 -7.840 36.426 1.00 91.69 193 PHE A CA 1
ATOM 1518 C C . PHE A 1 193 ? -28.671 -8.626 36.442 1.00 91.69 193 PHE A C 1
ATOM 1520 O O . PHE A 1 193 ? -29.438 -8.530 37.400 1.00 91.69 193 PHE A O 1
ATOM 1527 N N . LYS A 1 194 ? -28.913 -9.452 35.415 1.00 90.00 194 LYS A N 1
ATOM 1528 C CA . LYS A 1 194 ? -30.109 -10.307 35.321 1.00 90.00 194 LYS A CA 1
ATOM 1529 C C . LYS A 1 194 ? -30.177 -11.321 36.462 1.00 90.00 194 LYS A C 1
ATOM 1531 O O . LYS A 1 194 ? -31.255 -11.536 37.014 1.00 90.00 194 LYS A O 1
ATOM 1536 N N . GLN A 1 195 ? -29.042 -11.914 36.838 1.00 87.75 195 GLN A N 1
ATOM 1537 C CA . GLN A 1 195 ? -28.963 -12.811 37.996 1.00 87.75 195 GLN A CA 1
ATOM 1538 C C . GLN A 1 195 ? -29.409 -12.089 39.276 1.00 87.75 195 GLN A C 1
ATOM 1540 O O . GLN A 1 195 ? -30.266 -12.605 39.995 1.00 87.75 195 GLN A O 1
ATOM 1545 N N . MET A 1 196 ? -28.936 -10.857 39.501 1.00 84.88 196 MET A N 1
ATOM 1546 C CA . MET A 1 196 ? -29.338 -10.069 40.670 1.00 84.88 196 MET A CA 1
ATOM 1547 C C . MET A 1 196 ? -30.815 -9.642 40.655 1.00 84.88 196 MET A C 1
ATOM 1549 O O . MET A 1 196 ? -31.428 -9.579 41.712 1.00 84.88 196 MET A O 1
ATOM 1553 N N . GLU A 1 197 ? -31.413 -9.366 39.491 1.00 82.19 197 GLU A N 1
ATOM 1554 C CA . GLU A 1 197 ? -32.859 -9.088 39.406 1.00 82.19 197 GLU A CA 1
ATOM 1555 C C . GLU A 1 197 ? -33.719 -10.331 39.683 1.00 82.19 197 GLU A C 1
ATOM 1557 O O . GLU A 1 197 ? -34.827 -10.213 40.208 1.00 82.19 197 GLU A O 1
ATOM 1562 N N . SER A 1 198 ? -33.225 -11.521 39.325 1.00 79.12 198 SER A N 1
ATOM 1563 C CA . SER A 1 198 ? -33.956 -12.783 39.489 1.00 79.12 198 SER A CA 1
ATOM 1564 C C . SER A 1 198 ? -33.948 -13.321 40.925 1.00 79.12 198 SER A C 1
ATOM 1566 O O . SER A 1 198 ? -34.898 -13.984 41.349 1.00 79.12 198 SER A O 1
ATOM 1568 N N . GLU A 1 199 ? -32.902 -13.021 41.695 1.00 70.75 199 GLU A N 1
ATOM 1569 C CA . GLU A 1 199 ? -32.748 -13.452 43.081 1.00 70.75 199 GLU A CA 1
ATOM 1570 C C . GLU A 1 199 ? -33.100 -12.288 44.015 1.00 70.75 199 GLU A C 1
ATOM 1572 O O . GLU A 1 199 ? -32.360 -11.319 44.143 1.00 70.75 199 GLU A O 1
ATOM 1577 N N . LYS A 1 200 ? -34.261 -12.382 44.672 1.00 58.34 200 LYS A N 1
ATOM 1578 C CA . LYS A 1 200 ? -34.908 -11.274 45.391 1.00 58.34 200 LYS A CA 1
ATOM 1579 C C . LYS A 1 200 ? -34.129 -10.622 46.542 1.00 58.34 200 LYS A C 1
ATOM 1581 O O . LYS A 1 200 ? -34.618 -9.611 47.021 1.00 58.34 200 LYS A O 1
ATOM 1586 N N . GLU A 1 201 ? -32.984 -11.129 46.999 1.00 52.66 201 GLU A N 1
ATOM 1587 C CA . GLU A 1 201 ? -32.197 -10.468 48.051 1.00 52.66 201 GLU A CA 1
ATOM 1588 C C . GLU A 1 201 ? -30.771 -11.040 48.187 1.00 52.66 201 GLU A C 1
ATOM 1590 O O . GLU A 1 201 ? -30.495 -12.206 47.916 1.00 52.66 201 GLU A O 1
ATOM 1595 N N . SER A 1 202 ? -29.864 -10.147 48.578 1.00 56.22 202 SER A N 1
ATOM 1596 C CA . SER A 1 202 ? -28.407 -10.107 48.411 1.00 56.22 202 SER A CA 1
ATOM 1597 C C . SER A 1 202 ? -27.541 -11.124 49.164 1.00 56.22 202 SER A C 1
ATOM 1599 O O . SER A 1 202 ? -27.637 -11.248 50.383 1.00 56.22 202 SER A O 1
ATOM 1601 N N . ALA A 1 203 ? -26.516 -11.635 48.472 1.00 66.12 203 ALA A N 1
ATOM 1602 C CA . ALA A 1 203 ? -25.194 -11.845 49.068 1.00 66.12 203 ALA A CA 1
ATOM 1603 C C . ALA A 1 203 ? -24.289 -10.661 48.679 1.00 66.12 203 ALA A C 1
ATOM 1605 O O . ALA A 1 203 ? -24.200 -10.330 47.494 1.00 66.12 203 ALA A O 1
ATOM 1606 N N . ASP A 1 204 ? -23.614 -10.026 49.642 1.00 71.50 204 ASP A N 1
ATOM 1607 C CA . ASP A 1 204 ? -22.733 -8.864 49.400 1.00 71.50 204 ASP A CA 1
ATOM 1608 C C . ASP A 1 204 ? -21.651 -9.139 48.344 1.00 71.50 204 ASP A C 1
ATOM 1610 O O . ASP A 1 204 ? -21.305 -8.261 47.553 1.00 71.50 204 ASP A O 1
ATOM 1614 N N . THR A 1 205 ? -21.205 -10.392 48.244 1.00 74.25 205 THR A N 1
ATOM 1615 C CA . THR A 1 205 ? -20.277 -10.866 47.211 1.00 74.25 205 THR A CA 1
ATOM 1616 C C . THR A 1 205 ? -20.800 -10.617 45.790 1.00 74.25 205 THR A C 1
ATOM 1618 O O . THR A 1 205 ? -20.058 -10.136 44.943 1.00 74.25 205 THR A O 1
ATOM 1621 N N . ARG A 1 206 ? -22.099 -10.824 45.528 1.00 78.25 206 ARG A N 1
ATOM 1622 C CA . ARG A 1 206 ? -22.689 -10.621 44.189 1.00 78.25 206 ARG A CA 1
ATOM 1623 C C . ARG A 1 206 ? -22.812 -9.145 43.814 1.00 78.25 206 ARG A C 1
ATOM 1625 O O . ARG A 1 206 ? -22.672 -8.789 42.646 1.00 78.25 206 ARG A O 1
ATOM 1632 N N . ARG A 1 207 ? -23.050 -8.266 44.797 1.00 81.75 207 ARG A N 1
ATOM 1633 C CA . ARG A 1 207 ? -23.027 -6.808 44.572 1.00 81.75 207 ARG A CA 1
ATOM 1634 C C . ARG A 1 207 ? -21.623 -6.341 44.195 1.00 81.75 207 ARG A C 1
ATOM 1636 O O . ARG A 1 207 ? -21.482 -5.514 43.295 1.00 81.75 207 ARG A O 1
ATOM 1643 N N . GLN A 1 208 ? -20.606 -6.894 44.855 1.00 85.44 208 GLN A N 1
ATOM 1644 C CA . GLN A 1 208 ? -19.207 -6.625 44.542 1.00 85.44 208 GLN A CA 1
ATOM 1645 C C . GLN A 1 208 ? -18.832 -7.135 43.142 1.00 85.44 208 GLN A C 1
ATOM 1647 O O . GLN A 1 208 ? -18.221 -6.392 42.376 1.00 85.44 208 GLN A O 1
ATOM 1652 N N . ASP A 1 209 ? -19.274 -8.337 42.767 1.00 89.19 209 ASP A N 1
ATOM 1653 C CA . ASP A 1 209 ? -19.059 -8.894 41.426 1.00 89.19 209 ASP A CA 1
ATOM 1654 C C . ASP A 1 209 ? -19.734 -8.057 40.328 1.00 89.19 209 ASP A C 1
ATOM 1656 O O . ASP A 1 209 ? -19.116 -7.795 39.292 1.00 89.19 209 ASP A O 1
ATOM 1660 N N . LEU A 1 210 ? -20.963 -7.568 40.557 1.00 90.56 210 LEU A N 1
ATOM 1661 C CA . LEU A 1 210 ? -21.627 -6.663 39.611 1.00 90.56 210 LEU A CA 1
ATOM 1662 C C . LEU A 1 210 ? -20.838 -5.357 39.449 1.00 90.56 210 LEU A C 1
ATOM 1664 O O . LEU A 1 210 ? -20.628 -4.902 38.326 1.00 90.56 210 LEU A O 1
ATOM 1668 N N . TRP A 1 211 ? -20.402 -4.750 40.556 1.00 90.94 211 TRP A N 1
ATOM 1669 C CA . TRP A 1 211 ? -19.619 -3.512 40.514 1.00 90.94 211 TRP A CA 1
ATOM 1670 C C . TRP A 1 211 ? -18.291 -3.700 39.769 1.00 90.94 211 TRP A C 1
ATOM 1672 O O . TRP A 1 211 ? -17.915 -2.863 38.948 1.00 90.94 211 TRP A O 1
ATOM 1682 N N . LEU A 1 212 ? -17.603 -4.825 39.989 1.00 94.62 212 LEU A N 1
ATOM 1683 C CA . LEU A 1 212 ? -16.382 -5.164 39.256 1.00 94.62 212 LEU A CA 1
ATOM 1684 C C . LEU A 1 212 ? -16.645 -5.346 37.756 1.00 94.62 212 LEU A C 1
ATOM 1686 O O . LEU A 1 212 ? -15.837 -4.901 36.939 1.00 94.62 212 LEU A O 1
ATOM 1690 N N . ALA A 1 213 ? -17.763 -5.969 37.379 1.00 95.31 213 ALA A N 1
ATOM 1691 C CA . ALA A 1 213 ? -18.143 -6.132 35.978 1.00 95.31 213 ALA A CA 1
ATOM 1692 C C . ALA A 1 213 ? -18.476 -4.791 35.303 1.00 95.31 213 ALA A C 1
ATOM 1694 O O . ALA A 1 213 ? -18.016 -4.543 34.189 1.00 95.31 213 ALA A O 1
ATOM 1695 N N . GLU A 1 214 ? -19.193 -3.907 35.998 1.00 94.62 214 GLU A N 1
ATOM 1696 C CA . GLU A 1 214 ? -19.485 -2.540 35.552 1.00 94.62 214 GLU A CA 1
ATOM 1697 C C . GLU A 1 214 ? -18.196 -1.731 35.348 1.00 94.62 214 GLU A C 1
ATOM 1699 O O . GLU A 1 214 ? -17.977 -1.153 34.283 1.00 94.62 214 GLU A O 1
ATOM 1704 N N . MET A 1 215 ? -17.288 -1.758 36.328 1.00 96.19 215 MET A N 1
ATOM 1705 C CA . MET A 1 215 ? -15.994 -1.082 36.229 1.00 96.19 215 MET A CA 1
ATOM 1706 C C . MET A 1 215 ? -15.156 -1.643 35.071 1.00 96.19 215 MET A C 1
ATOM 1708 O O . MET A 1 215 ? -14.561 -0.884 34.306 1.00 96.19 215 MET A O 1
ATOM 1712 N N . ASN A 1 216 ? -15.136 -2.967 34.894 1.00 96.75 216 ASN A N 1
ATOM 1713 C CA . ASN A 1 216 ? -14.438 -3.601 33.778 1.00 96.75 216 ASN A CA 1
ATOM 1714 C C . ASN A 1 216 ? -15.025 -3.184 32.419 1.00 96.75 216 ASN A C 1
ATOM 1716 O O . ASN A 1 216 ? -14.267 -2.937 31.480 1.00 96.75 216 ASN A O 1
ATOM 1720 N N . TYR A 1 217 ? -16.348 -3.063 32.303 1.00 96.75 217 TYR A N 1
ATOM 1721 C CA . TYR A 1 217 ? -16.988 -2.513 31.108 1.00 96.75 217 TYR A CA 1
ATOM 1722 C C . TYR A 1 217 ? -16.530 -1.069 30.843 1.00 96.75 217 TYR A C 1
ATOM 1724 O O . TYR A 1 217 ? -16.015 -0.789 29.759 1.00 96.75 217 TYR A O 1
ATOM 1732 N N . CYS A 1 218 ? -16.586 -0.187 31.847 1.00 95.19 218 CYS A N 1
ATOM 1733 C CA . CYS A 1 218 ? -16.130 1.204 31.731 1.00 95.19 218 CYS A CA 1
ATOM 1734 C C . CYS A 1 218 ? -14.658 1.314 31.300 1.00 95.19 218 CYS A C 1
ATOM 1736 O O . CYS A 1 218 ? -14.327 2.109 30.419 1.00 95.19 218 CYS A O 1
ATOM 1738 N N . ILE A 1 219 ? -13.776 0.479 31.859 1.00 96.56 219 ILE A N 1
ATOM 1739 C CA . ILE A 1 219 ? -12.356 0.427 31.477 1.00 96.56 219 ILE A CA 1
ATOM 1740 C C . ILE A 1 219 ? -12.198 0.042 30.002 1.00 96.56 219 ILE A C 1
ATOM 1742 O O . ILE A 1 219 ? -11.383 0.637 29.296 1.00 96.56 219 ILE A O 1
ATOM 1746 N N . ASN A 1 220 ? -12.950 -0.948 29.513 1.00 95.88 220 ASN A N 1
ATOM 1747 C CA . ASN A 1 220 ? -12.864 -1.358 28.109 1.00 95.88 220 ASN A CA 1
ATOM 1748 C C . ASN A 1 220 ? -13.431 -0.290 27.164 1.00 95.88 220 ASN A C 1
ATOM 1750 O O . ASN A 1 220 ? -12.846 -0.058 26.108 1.00 95.88 220 ASN A O 1
ATOM 1754 N N . VAL A 1 221 ? -14.495 0.418 27.557 1.00 94.44 221 VAL A N 1
ATOM 1755 C CA . VAL A 1 221 ? -15.005 1.578 26.803 1.00 94.44 221 VAL A CA 1
ATOM 1756 C C . VAL A 1 221 ? -13.952 2.685 26.731 1.00 94.44 221 VAL A C 1
ATOM 1758 O O . VAL A 1 221 ? -13.699 3.217 25.653 1.00 94.44 221 VAL A O 1
ATOM 1761 N N . GLN A 1 222 ? -13.285 2.995 27.844 1.00 94.19 222 GLN A N 1
ATOM 1762 C CA . GLN A 1 222 ? -12.224 4.002 27.872 1.00 94.19 222 GLN A CA 1
ATOM 1763 C C . GLN A 1 222 ? -11.034 3.602 26.989 1.00 94.19 222 GLN A C 1
ATOM 1765 O O . GLN A 1 222 ? -10.520 4.426 26.234 1.00 94.19 222 GLN A O 1
ATOM 1770 N N . LYS A 1 223 ? -10.618 2.330 27.030 1.00 93.31 223 LYS A N 1
ATOM 1771 C CA . LYS A 1 223 ? -9.574 1.804 26.136 1.00 93.31 223 LYS A CA 1
ATOM 1772 C C . LYS A 1 223 ? -9.975 1.926 24.670 1.00 93.31 223 LYS A C 1
ATOM 1774 O O . LYS A 1 223 ? -9.142 2.306 23.853 1.00 93.31 223 LYS A O 1
ATOM 1779 N N . LEU A 1 224 ? -11.234 1.637 24.335 1.00 90.75 224 LEU A N 1
ATOM 1780 C CA . LEU A 1 224 ? -11.753 1.817 22.980 1.00 90.75 224 LEU A CA 1
ATOM 1781 C C . LEU A 1 224 ? -11.689 3.283 22.546 1.00 90.75 224 LEU A C 1
ATOM 1783 O O . LEU A 1 224 ? -11.203 3.553 21.457 1.00 90.75 224 LEU A O 1
ATOM 1787 N N . GLN A 1 225 ? -12.088 4.222 23.405 1.00 88.81 225 GLN A N 1
ATOM 1788 C CA . GLN A 1 225 ? -12.009 5.661 23.118 1.00 88.81 225 GLN A CA 1
ATOM 1789 C C . GLN A 1 225 ? -10.576 6.170 22.930 1.00 88.81 225 GLN A C 1
ATOM 1791 O O . GLN A 1 225 ? -10.372 7.113 22.183 1.00 88.81 225 GLN A O 1
ATOM 1796 N N . GLN A 1 226 ? -9.596 5.563 23.602 1.00 87.50 226 GLN A N 1
ATOM 1797 C CA . GLN A 1 226 ? -8.173 5.895 23.453 1.00 87.50 226 GLN A CA 1
ATOM 1798 C C . GLN A 1 226 ? -7.509 5.209 22.251 1.00 87.50 226 GLN A C 1
ATOM 1800 O O . GLN A 1 226 ? -6.377 5.539 21.911 1.00 87.50 226 GLN A O 1
ATOM 1805 N N . SER A 1 227 ? -8.176 4.214 21.658 1.00 72.62 227 SER A N 1
ATOM 1806 C CA . SER A 1 227 ? -7.695 3.487 20.476 1.00 72.62 227 SER A CA 1
ATOM 1807 C C . SER A 1 227 ? -8.162 4.125 19.160 1.00 72.62 227 SER A C 1
ATOM 1809 O O . SER A 1 227 ? -7.774 3.647 18.096 1.00 72.62 227 SER A O 1
ATOM 1811 N N . VAL A 1 228 ? -9.016 5.151 19.242 1.00 57.59 228 VAL A N 1
ATOM 1812 C CA . VAL A 1 228 ? -9.519 5.984 18.137 1.00 57.59 228 VAL A CA 1
ATOM 1813 C C . VAL A 1 228 ? -8.839 7.345 18.217 1.00 57.59 228 VAL A C 1
ATOM 1815 O O . VAL A 1 228 ? -8.485 7.877 17.144 1.00 57.59 228 VAL A O 1
#